Protein AF-A0A7S0R7F2-F1 (afdb_monomer)

Mean predicted aligned error: 7.72 Å

InterPro domains:
  IPR021255 Putative auto-transporter adhesin, head GIN domain [PF10988] (13-178)

Organism: NCBI:txid1034604

Solvent-accessible surface area (backbone atoms only — not comparable to full-atom values): 12723 Å² total; per-residue (Å²): 67,39,38,32,39,51,63,92,86,56,75,80,40,96,60,58,48,78,47,77,50,56,55,70,62,51,59,74,20,47,45,80,46,78,56,97,92,42,80,46,78,47,49,78,45,61,41,74,44,69,60,47,70,45,37,41,35,34,38,31,36,34,60,64,63,44,70,51,73,33,72,49,77,58,50,37,34,35,46,56,65,32,51,17,77,44,35,36,40,37,21,60,25,68,6,31,35,40,36,35,50,33,37,24,54,34,39,36,41,38,34,29,36,52,18,43,40,39,40,28,26,42,33,37,28,37,39,36,43,35,24,45,51,18,36,38,37,42,38,62,50,30,32,39,47,34,42,33,42,31,26,42,47,23,41,39,36,37,32,31,34,78,67,14,38,36,34,51,39,28,26,82,61,22,37,36,37,30,58,40,46,48,72,55,42,59,54,72,58,52,95,91,50,73,85,82,62,72,32,61,42,84,45,92,71,79,79,87,83,86,75,92,73,84,62,64,22,45,34,45,46,54,66,75,77,88,57,96,84,65,91,68,82,71,82,66,54,73,48,74,44,80,89,125

Secondary structure (DSSP, 8-state):
-EEEPPPTTPPPPS--EEEEES-HHHHHHEEEEEETTEEEEEESS-EEESS--EEEEE-SSTT---EEEE-SSSEEEE-TT---SEEEEEE-SS-EEEEEEEEEEEEEEEE-SS-EEEEEEEEEEEEEEE-SS-EEEEEEEE-SEEEEEE-SS-EEEEEE-TT-EEEEEE-TT-EEEESSSEEE--B--BTTB-TT--SEEE--SPPPPP-------EEEES-----TT--S----EEEEPP--

Radius of gyration: 19.17 Å; Cα contacts (8 Å, |Δi|>4): 657; chains: 1; bounding box: 44×53×53 Å

Nearest PDB structures (foldseek):
  4ygu-assembly4_D  TM=8.164E-01  e=2.036E-03  Bacteroides eggerthii DSM 20697
  4ygu-assembly2_B  TM=8.172E-01  e=1.257E-02  Bacteroides eggerthii DSM 20697
  4ygu-assembly3_C  TM=8.194E-01  e=3.749E-02  Bacteroides eggerthii DSM 20697
  4ygu-assembly1_A  TM=5.337E-01  e=1.906E-02  Bacteroides eggerthii DSM 20697
  7muc-assembly1_AM  TM=4.201E-01  e=1.954E+00  Legionella pneumophila

Foldseek 3Di:
DEEEEPDPPDDQAPDKDKDKDFDPQQVVQWDWDADPNDIDIFGNDWDWAQAFIDIYIYDSHLASAAEDEDPDAAEYEYDADREHQHHEYEYAEQYEYAYEAYHYQEYEYHYHAQYEYEHEHAYNEYEYEEYDNYEYEYYYEYAHEYEYDAEYQYEYEHAYDQRYEYEYEHEDLAAYEYAYHDHDHDYPDDVPDPPNPDSYDYDNDHDDDDDGDTDGIKGWDDGFDPDPPDPDGDDIDIDGHPDD

Sequence (244 aa):
ILVVPPAAGAAPSENGTLTLDADNAVIAATQVTIANGVLGLSSMAPFETNRTIKLTITTPNASSLRFVQNFGIGDLVVGPGFSPPDFSTSATSIGQVLVYNITTPQLRVVSNGATTVFVSGTITDARLEVGGTSKVYLAGAVSGAVNMQAGGITTTYIQGTPTTRIIGSAEGLAKVLYTDGSCSTPSAAFPGFNIFGDPCTKVNTPPPTFTPAWTCGILVDGRSECSAGSTTPENVSVENAPQG

pLDDT: mean 85.93, std 17.26, range [37.5, 98.75]

Structure (mmCIF, N/CA/C/O backbone):
data_AF-A0A7S0R7F2-F1
#
_entry.id   AF-A0A7S0R7F2-F1
#
loop_
_atom_site.group_PDB
_atom_site.id
_atom_site.type_symbol
_atom_site.label_atom_id
_atom_site.label_alt_id
_atom_site.label_comp_id
_atom_site.label_asym_id
_atom_site.label_entity_id
_atom_site.label_seq_id
_atom_site.pdbx_PDB_ins_code
_atom_site.Cartn_x
_atom_site.Cartn_y
_atom_site.Cartn_z
_atom_site.occupancy
_atom_site.B_iso_or_equiv
_atom_site.auth_seq_id
_atom_site.auth_comp_id
_atom_site.auth_asym_id
_atom_site.auth_atom_id
_atom_site.pdbx_PDB_model_num
ATOM 1 N N . ILE A 1 1 ? 4.037 -2.877 -11.285 1.00 90.12 1 ILE A N 1
ATOM 2 C CA . ILE A 1 1 ? 5.078 -3.501 -10.428 1.00 90.12 1 ILE A CA 1
ATOM 3 C C . ILE A 1 1 ? 4.396 -4.477 -9.485 1.00 90.12 1 ILE A C 1
ATOM 5 O O . ILE A 1 1 ? 3.402 -4.099 -8.886 1.00 90.12 1 ILE A O 1
ATOM 9 N N . LEU A 1 2 ? 4.903 -5.700 -9.349 1.00 89.94 2 LEU A N 1
ATOM 10 C CA . LEU A 1 2 ? 4.434 -6.696 -8.388 1.00 89.94 2 LEU A CA 1
ATOM 11 C C . LEU A 1 2 ? 5.558 -7.011 -7.391 1.00 89.94 2 LEU A C 1
ATOM 13 O O . LEU A 1 2 ? 6.642 -7.400 -7.805 1.00 89.94 2 LEU A O 1
ATOM 17 N N . VAL A 1 3 ? 5.302 -6.866 -6.095 1.00 90.25 3 VAL A N 1
ATOM 18 C CA . VAL A 1 3 ? 6.217 -7.226 -5.005 1.00 90.25 3 VAL A CA 1
ATOM 19 C C . VAL A 1 3 ? 5.634 -8.424 -4.267 1.00 90.25 3 VAL A C 1
ATOM 21 O O . VAL A 1 3 ? 4.513 -8.349 -3.772 1.00 90.25 3 VAL A O 1
ATOM 24 N N . VAL A 1 4 ? 6.367 -9.529 -4.185 1.00 89.19 4 VAL A N 1
ATOM 25 C CA . VAL A 1 4 ? 5.923 -10.775 -3.541 1.00 89.19 4 VAL A CA 1
ATOM 26 C C . VAL A 1 4 ? 6.933 -11.242 -2.493 1.00 89.19 4 VAL A C 1
ATOM 28 O O . VAL A 1 4 ? 8.133 -10.985 -2.642 1.00 89.19 4 VAL A O 1
ATOM 31 N N . PRO A 1 5 ? 6.483 -11.905 -1.414 1.00 86.12 5 PRO A N 1
ATOM 32 C CA . PRO A 1 5 ? 7.402 -12.577 -0.5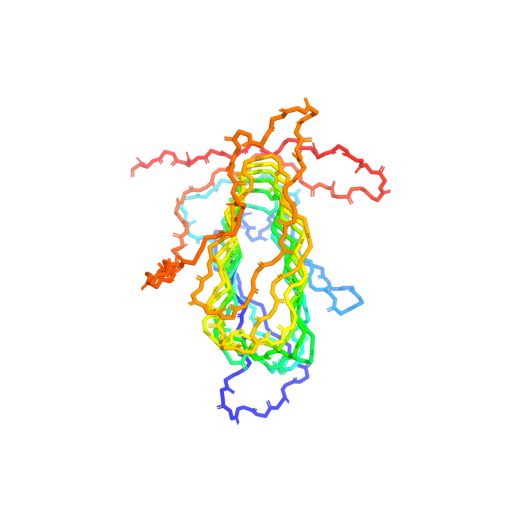06 1.00 86.12 5 PRO A CA 1
ATOM 33 C C . PRO A 1 5 ? 8.012 -13.808 -1.201 1.00 86.12 5 PRO A C 1
ATOM 35 O O . PRO A 1 5 ? 7.515 -14.237 -2.250 1.00 86.12 5 PRO A O 1
ATOM 38 N N . PRO A 1 6 ? 9.062 -14.424 -0.630 1.00 84.88 6 PRO A N 1
ATOM 39 C CA . PRO A 1 6 ? 9.502 -15.731 -1.102 1.00 84.88 6 PRO A CA 1
ATOM 40 C C . PRO A 1 6 ? 8.380 -16.765 -0.936 1.00 84.88 6 PRO A C 1
ATOM 42 O O . PRO A 1 6 ? 7.473 -16.599 -0.115 1.00 84.88 6 PRO A O 1
ATOM 45 N N . ALA A 1 7 ? 8.446 -17.845 -1.718 1.00 82.19 7 ALA A N 1
ATOM 46 C CA . ALA A 1 7 ? 7.461 -18.921 -1.655 1.00 82.19 7 ALA A CA 1
ATOM 47 C C . ALA A 1 7 ? 7.292 -19.446 -0.217 1.00 82.19 7 ALA A C 1
ATOM 49 O O . ALA A 1 7 ? 8.266 -19.583 0.526 1.00 82.19 7 ALA A O 1
ATOM 50 N N . ALA A 1 8 ? 6.054 -19.755 0.177 1.00 75.00 8 ALA A N 1
ATOM 51 C CA . ALA A 1 8 ? 5.766 -20.268 1.512 1.00 75.00 8 ALA A CA 1
ATOM 52 C C . ALA A 1 8 ? 6.574 -21.550 1.786 1.00 75.00 8 ALA A C 1
ATOM 54 O O . ALA A 1 8 ? 6.523 -22.500 1.008 1.00 75.00 8 ALA A O 1
ATOM 55 N N . GLY A 1 9 ? 7.331 -21.565 2.886 1.00 68.00 9 GLY A N 1
ATOM 56 C CA . GLY A 1 9 ? 8.204 -22.686 3.250 1.00 68.00 9 GLY A CA 1
ATOM 57 C C . GLY A 1 9 ? 9.575 -22.695 2.566 1.00 68.00 9 GLY A C 1
ATOM 58 O O . GLY A 1 9 ? 10.386 -23.566 2.876 1.00 68.00 9 GLY A O 1
ATOM 59 N N . ALA A 1 10 ? 9.876 -21.736 1.684 1.00 71.06 10 ALA A N 1
ATOM 60 C CA . ALA A 1 10 ? 11.245 -21.524 1.234 1.00 71.06 10 ALA A CA 1
ATOM 61 C C . ALA A 1 10 ? 12.113 -21.083 2.420 1.00 71.06 10 ALA A C 1
ATOM 63 O O . ALA A 1 10 ? 11.694 -20.261 3.241 1.00 71.06 10 ALA A O 1
ATOM 64 N N . ALA A 1 11 ? 13.330 -21.627 2.503 1.00 69.88 11 ALA A N 1
ATOM 65 C CA . ALA A 1 11 ? 14.319 -21.114 3.439 1.00 69.88 11 ALA A CA 1
ATOM 66 C C . ALA A 1 11 ? 14.527 -19.610 3.172 1.00 69.88 11 ALA A C 1
ATOM 68 O O . ALA A 1 11 ? 14.484 -19.201 2.006 1.00 69.88 11 ALA A O 1
ATOM 69 N N . PRO A 1 12 ? 14.742 -18.786 4.215 1.00 68.12 12 PRO A N 1
ATOM 70 C CA . PRO A 1 12 ? 15.091 -17.386 4.028 1.00 68.12 12 PRO A CA 1
ATOM 71 C C . PRO A 1 12 ? 16.260 -17.290 3.046 1.00 68.12 12 PRO A C 1
ATOM 73 O O . PRO A 1 12 ? 17.323 -17.860 3.284 1.00 68.12 12 PRO A O 1
ATOM 76 N N . SER A 1 13 ? 16.039 -16.613 1.924 1.00 70.19 13 SER A N 1
ATOM 77 C CA . SER A 1 13 ? 17.111 -16.278 0.998 1.00 70.19 13 SER A CA 1
ATOM 78 C C . SER A 1 13 ? 17.774 -15.010 1.514 1.00 70.19 13 SER A C 1
ATOM 80 O O . SER A 1 13 ? 17.084 -14.096 1.963 1.00 70.19 13 SER A O 1
ATOM 82 N N . GLU A 1 14 ? 19.098 -14.918 1.434 1.00 71.62 14 GLU A N 1
ATOM 83 C CA . GLU A 1 14 ? 19.790 -13.640 1.656 1.00 71.62 14 GLU A CA 1
ATOM 84 C C . GLU A 1 14 ? 19.514 -12.648 0.514 1.00 71.62 14 GLU A C 1
ATOM 86 O O . GLU A 1 14 ? 19.641 -11.438 0.685 1.00 71.62 14 GLU A O 1
ATOM 91 N N . ASN A 1 15 ? 19.059 -13.155 -0.637 1.00 83.44 15 ASN A N 1
ATOM 92 C CA . ASN A 1 15 ? 18.896 -12.394 -1.867 1.00 83.44 15 ASN A CA 1
ATOM 93 C C . ASN A 1 15 ? 17.426 -12.288 -2.286 1.00 83.44 15 ASN A C 1
ATOM 95 O O . ASN A 1 15 ? 16.683 -13.272 -2.262 1.00 83.44 15 ASN A O 1
ATOM 99 N N . GLY A 1 16 ? 17.028 -11.094 -2.725 1.00 87.94 16 GLY A N 1
ATOM 100 C CA . GLY A 1 16 ? 15.800 -10.888 -3.488 1.00 87.94 16 GLY A CA 1
ATOM 101 C C . GLY A 1 16 ? 16.036 -11.086 -4.987 1.00 87.94 16 GLY A C 1
ATOM 102 O O . GLY A 1 16 ? 17.177 -11.169 -5.442 1.00 87.94 16 GLY A O 1
ATOM 103 N N . THR A 1 17 ? 14.962 -11.132 -5.767 1.00 91.69 17 THR A N 1
ATOM 104 C CA . THR A 1 17 ? 15.033 -11.177 -7.234 1.00 91.69 17 THR A CA 1
ATOM 105 C C . THR A 1 17 ? 14.252 -10.028 -7.846 1.00 91.69 17 THR A C 1
ATOM 107 O O . THR A 1 17 ? 13.270 -9.554 -7.276 1.00 91.69 17 THR A O 1
ATOM 110 N N . LEU A 1 18 ? 14.690 -9.590 -9.023 1.00 94.19 18 LEU A N 1
ATOM 111 C CA . LEU A 1 18 ? 13.971 -8.649 -9.866 1.00 94.19 18 LEU A CA 1
ATOM 112 C C . LEU A 1 18 ? 13.889 -9.237 -11.271 1.00 94.19 18 LEU A C 1
ATOM 114 O O . LEU A 1 18 ? 14.887 -9.702 -11.819 1.00 94.19 18 LEU A O 1
ATOM 118 N N . THR A 1 19 ? 12.700 -9.222 -11.857 1.00 94.50 19 THR A N 1
ATOM 119 C CA . THR A 1 19 ? 12.463 -9.662 -13.234 1.00 94.50 19 THR A CA 1
ATOM 120 C C . THR A 1 19 ? 11.649 -8.604 -13.954 1.00 94.50 19 THR A C 1
ATOM 122 O O . THR A 1 19 ? 10.616 -8.174 -13.444 1.00 94.50 19 THR A O 1
ATOM 125 N N . LEU A 1 20 ? 12.117 -8.197 -15.131 1.00 95.12 20 LEU A N 1
ATOM 126 C CA . LEU A 1 20 ? 11.453 -7.238 -16.004 1.00 95.12 20 LEU A CA 1
ATOM 127 C C . LEU A 1 20 ? 11.129 -7.924 -17.336 1.00 95.12 20 LEU A C 1
ATOM 129 O O . LEU A 1 20 ? 12.033 -8.256 -18.095 1.00 95.12 20 LEU A O 1
ATOM 133 N N . ASP A 1 21 ? 9.843 -8.142 -17.594 1.00 93.56 21 ASP A N 1
ATOM 134 C CA . ASP A 1 21 ? 9.302 -8.593 -18.880 1.00 93.56 21 ASP A CA 1
ATOM 135 C C . ASP A 1 21 ? 8.714 -7.377 -19.603 1.00 93.56 21 ASP A C 1
ATOM 137 O O . ASP A 1 21 ? 7.685 -6.830 -19.196 1.00 93.56 21 ASP A O 1
ATOM 141 N N . ALA A 1 22 ? 9.438 -6.900 -20.614 1.00 93.69 22 ALA A N 1
ATOM 142 C CA . ALA A 1 22 ? 9.115 -5.724 -21.412 1.00 93.69 22 ALA A CA 1
ATOM 143 C C . ALA A 1 22 ? 9.886 -5.759 -22.745 1.00 93.69 22 ALA A C 1
ATOM 145 O O . ALA A 1 22 ? 10.704 -6.652 -22.980 1.00 93.69 22 ALA A O 1
ATOM 146 N N . ASP A 1 23 ? 9.651 -4.777 -23.616 1.00 94.69 23 ASP A N 1
ATOM 147 C CA . ASP A 1 23 ? 10.488 -4.579 -24.801 1.00 94.69 23 ASP A CA 1
ATOM 148 C C . ASP A 1 23 ? 11.907 -4.135 -24.441 1.00 94.69 23 ASP A C 1
ATOM 150 O O . ASP A 1 23 ? 12.133 -3.446 -23.444 1.00 94.69 23 ASP A O 1
ATOM 154 N N . ASN A 1 24 ? 12.866 -4.454 -25.314 1.00 95.19 24 ASN A N 1
ATOM 155 C CA . ASN A 1 24 ? 14.271 -4.081 -25.130 1.00 95.19 24 ASN A CA 1
ATOM 156 C C . ASN A 1 24 ? 14.465 -2.569 -24.938 1.00 95.19 24 ASN A C 1
ATOM 158 O O . ASN A 1 24 ? 15.343 -2.173 -24.179 1.00 95.19 24 ASN A O 1
ATOM 162 N N . ALA A 1 25 ? 13.643 -1.733 -25.584 1.00 93.81 25 ALA A N 1
ATOM 163 C CA . ALA A 1 25 ? 13.683 -0.281 -25.406 1.00 93.81 25 ALA A CA 1
ATOM 164 C C . ALA A 1 25 ? 13.353 0.131 -23.960 1.00 93.81 25 ALA A C 1
ATOM 166 O O . ALA A 1 25 ? 14.064 0.944 -23.376 1.00 93.81 25 ALA A O 1
ATOM 167 N N . VAL A 1 26 ? 12.337 -0.491 -23.353 1.00 94.12 26 VAL A N 1
ATOM 168 C CA . VAL A 1 26 ? 11.961 -0.266 -21.949 1.00 94.12 26 VAL A CA 1
ATOM 169 C C . VAL A 1 26 ? 13.065 -0.758 -21.018 1.00 94.12 26 VAL A C 1
ATOM 171 O O . VAL A 1 26 ? 13.449 -0.055 -20.086 1.00 94.12 26 VAL A O 1
ATOM 174 N N . ILE A 1 27 ? 13.597 -1.958 -21.274 1.00 94.44 27 ILE A N 1
ATOM 175 C CA . ILE A 1 27 ? 14.670 -2.550 -20.462 1.00 94.44 27 ILE A CA 1
ATOM 176 C C . ILE A 1 27 ? 15.910 -1.650 -20.490 1.00 94.44 27 ILE A C 1
ATOM 178 O O . ILE A 1 27 ? 16.469 -1.359 -19.439 1.00 94.44 27 ILE A O 1
ATOM 182 N N . ALA A 1 28 ? 16.306 -1.166 -21.669 1.00 95.00 28 ALA A N 1
ATOM 183 C CA . ALA A 1 28 ? 17.453 -0.276 -21.834 1.00 95.00 28 ALA A CA 1
ATOM 184 C C . ALA A 1 28 ? 17.240 1.105 -21.193 1.00 95.00 28 ALA A C 1
ATOM 186 O O . ALA A 1 28 ? 18.201 1.719 -20.731 1.00 95.00 28 ALA A O 1
ATOM 187 N N . ALA A 1 29 ? 15.997 1.592 -21.155 1.00 95.12 29 ALA A N 1
ATOM 188 C CA . ALA A 1 29 ? 15.643 2.851 -20.509 1.00 95.12 29 ALA A CA 1
ATOM 189 C C . ALA A 1 29 ? 15.496 2.736 -18.980 1.00 95.12 29 ALA A C 1
ATOM 191 O O . ALA A 1 29 ? 15.569 3.750 -18.288 1.00 95.12 29 ALA A O 1
ATOM 192 N N . THR A 1 30 ? 15.303 1.530 -18.439 1.00 94.38 30 THR A N 1
ATOM 193 C CA . THR A 1 30 ? 15.072 1.310 -17.005 1.00 94.38 30 THR A CA 1
ATOM 194 C C . THR A 1 30 ? 16.387 1.291 -16.231 1.00 94.38 30 THR A C 1
ATOM 196 O O . THR A 1 30 ? 17.265 0.467 -16.482 1.00 94.38 30 THR A O 1
ATOM 199 N N . GLN A 1 31 ? 16.499 2.146 -15.217 1.00 94.88 31 GLN A N 1
ATOM 200 C CA . GLN A 1 31 ? 17.580 2.112 -14.241 1.00 94.88 31 GLN A CA 1
ATOM 201 C C . GLN A 1 31 ? 17.113 1.465 -12.940 1.00 94.88 31 GLN A C 1
ATOM 203 O O . GLN A 1 31 ? 16.047 1.772 -12.403 1.00 94.88 31 GLN A O 1
ATOM 208 N N . VAL A 1 32 ? 17.964 0.581 -12.422 1.00 94.69 32 VAL A N 1
ATOM 209 C CA . VAL A 1 32 ? 17.784 -0.094 -11.139 1.00 94.69 32 VAL A CA 1
ATOM 210 C C . VAL A 1 32 ? 18.919 0.326 -10.217 1.00 94.69 32 VAL A C 1
ATOM 212 O O . VAL A 1 32 ? 20.090 0.181 -10.567 1.00 94.69 32 VAL A O 1
ATOM 215 N N . THR A 1 33 ? 18.589 0.832 -9.034 1.00 94.75 33 THR A N 1
ATOM 216 C CA . THR A 1 33 ? 19.572 1.192 -8.006 1.00 94.75 33 THR A CA 1
ATOM 217 C C . THR A 1 33 ? 19.248 0.492 -6.696 1.00 94.75 33 THR A C 1
ATOM 219 O O . THR A 1 33 ? 18.086 0.275 -6.363 1.00 94.75 33 THR A O 1
ATOM 222 N N . ILE A 1 34 ? 20.280 0.117 -5.942 1.00 92.50 34 ILE A N 1
ATOM 223 C CA . ILE A 1 34 ? 20.126 -0.364 -4.569 1.00 92.50 34 ILE A CA 1
ATOM 224 C C . ILE A 1 34 ? 21.071 0.449 -3.699 1.00 92.50 34 ILE A C 1
ATOM 226 O O . ILE A 1 34 ? 22.287 0.383 -3.864 1.00 92.50 34 ILE A O 1
ATOM 230 N N . ALA A 1 35 ? 20.510 1.218 -2.773 1.00 92.50 35 ALA A N 1
ATOM 231 C CA . ALA A 1 35 ? 21.273 2.012 -1.822 1.00 92.50 35 ALA A CA 1
ATOM 232 C C . ALA A 1 35 ? 20.587 1.968 -0.456 1.00 92.50 35 ALA A C 1
ATOM 234 O O . ALA A 1 35 ? 19.375 2.139 -0.363 1.00 92.50 35 ALA A O 1
ATOM 235 N N . ASN A 1 36 ? 21.358 1.724 0.608 1.00 90.38 36 ASN A N 1
ATOM 236 C CA . ASN A 1 36 ? 20.860 1.695 1.991 1.00 90.38 36 ASN A CA 1
ATOM 237 C C . ASN A 1 36 ? 19.631 0.782 2.197 1.00 90.38 36 ASN A C 1
ATOM 239 O O . ASN A 1 36 ? 18.713 1.121 2.939 1.00 90.38 36 ASN A O 1
ATOM 243 N N . GLY A 1 37 ? 19.590 -0.364 1.508 1.00 86.06 37 GLY A N 1
ATOM 244 C CA . GLY A 1 37 ? 18.472 -1.312 1.588 1.00 86.06 37 GLY A CA 1
ATOM 245 C C . GLY A 1 37 ? 17.207 -0.892 0.828 1.00 86.06 37 GLY A C 1
ATOM 246 O O . GLY A 1 37 ? 16.186 -1.565 0.944 1.00 86.06 37 GLY A O 1
ATOM 247 N N . VAL A 1 38 ? 17.260 0.186 0.041 1.00 91.88 38 VAL A N 1
ATOM 248 C CA . VAL A 1 38 ? 16.156 0.655 -0.803 1.00 91.88 38 VAL A CA 1
ATOM 249 C C . VAL A 1 38 ? 16.452 0.322 -2.260 1.00 91.88 38 VAL A C 1
ATOM 251 O O . VAL A 1 38 ? 17.494 0.704 -2.789 1.00 91.88 38 VAL A O 1
ATOM 254 N N . LEU A 1 39 ? 15.515 -0.376 -2.901 1.00 93.62 39 LEU A N 1
ATOM 255 C CA . LEU A 1 39 ? 15.495 -0.601 -4.343 1.00 93.62 39 LEU A CA 1
ATOM 256 C C . LEU A 1 39 ? 14.800 0.586 -5.025 1.00 93.62 39 LEU A C 1
ATOM 258 O O . LEU A 1 39 ? 13.607 0.804 -4.816 1.00 93.62 39 LEU A O 1
ATOM 262 N N . GLY A 1 40 ? 15.541 1.334 -5.835 1.00 95.31 40 GLY A N 1
ATOM 263 C CA . GLY A 1 40 ? 15.031 2.401 -6.689 1.00 95.31 40 GLY A CA 1
ATOM 264 C C . GLY A 1 40 ? 14.842 1.923 -8.127 1.00 95.31 40 GLY A C 1
ATOM 265 O O . GLY A 1 40 ? 15.692 1.213 -8.667 1.00 95.31 40 GLY A O 1
ATOM 266 N N . LEU A 1 41 ? 13.731 2.329 -8.743 1.00 93.81 41 LEU A N 1
ATOM 267 C CA . LEU A 1 41 ? 13.418 2.085 -10.151 1.00 93.81 41 LEU A CA 1
ATOM 268 C C . LEU A 1 41 ? 13.043 3.411 -10.806 1.00 93.81 41 LEU A C 1
ATOM 270 O O . LEU A 1 41 ? 12.158 4.111 -10.314 1.00 93.81 41 LEU A O 1
ATOM 274 N N . SER A 1 42 ? 13.704 3.746 -11.906 1.00 93.25 42 SER A N 1
ATOM 275 C CA . SER A 1 42 ? 13.477 4.980 -12.662 1.00 93.25 42 SER A CA 1
ATOM 276 C C . SER A 1 42 ? 13.653 4.738 -14.161 1.00 93.25 42 SER A C 1
ATOM 278 O O . SER A 1 42 ? 14.256 3.746 -14.572 1.00 93.25 42 SER A O 1
ATOM 280 N N . SER A 1 43 ? 13.125 5.645 -14.986 1.00 91.38 43 SER A N 1
ATOM 281 C CA . SER A 1 43 ? 13.448 5.693 -16.415 1.00 91.38 43 SER A CA 1
ATOM 282 C C . SER A 1 43 ? 14.515 6.755 -16.665 1.00 91.38 43 SER A C 1
ATOM 284 O O . SER A 1 43 ? 14.362 7.890 -16.217 1.00 91.38 43 SER A O 1
ATOM 286 N N . MET A 1 44 ? 15.584 6.414 -17.384 1.00 92.75 44 MET A N 1
ATOM 287 C CA . MET A 1 44 ? 16.641 7.361 -17.776 1.00 92.75 44 MET A CA 1
ATOM 288 C C . MET A 1 44 ? 16.458 7.925 -19.187 1.00 92.75 44 MET A C 1
ATOM 290 O O . MET A 1 44 ? 17.131 8.884 -19.572 1.00 92.75 44 MET A O 1
ATOM 294 N N . ALA A 1 45 ? 15.584 7.311 -19.980 1.00 90.00 45 ALA A N 1
ATOM 295 C CA . ALA A 1 45 ? 15.325 7.692 -21.358 1.00 90.00 45 ALA A CA 1
ATOM 296 C C . ALA A 1 45 ? 13.832 7.533 -21.682 1.00 90.00 45 ALA A C 1
ATOM 298 O O . ALA A 1 45 ? 13.170 6.679 -21.088 1.00 90.00 45 ALA A O 1
ATOM 299 N N . PRO A 1 46 ? 13.291 8.336 -22.610 1.00 89.75 46 PRO A N 1
ATOM 300 C CA . PRO A 1 46 ? 11.952 8.102 -23.124 1.00 89.75 46 PRO A CA 1
ATOM 301 C C . PRO A 1 46 ? 11.908 6.770 -23.877 1.00 89.75 46 PRO A C 1
ATOM 303 O O . PRO A 1 46 ? 12.904 6.326 -24.459 1.00 89.75 46 PRO A O 1
ATOM 306 N N . PHE A 1 47 ? 10.743 6.137 -23.875 1.00 90.06 47 PHE A N 1
ATOM 307 C CA . PHE A 1 47 ? 10.482 4.938 -24.657 1.00 90.06 47 PHE A CA 1
ATOM 308 C C . PHE A 1 47 ? 9.009 4.883 -25.054 1.00 90.06 47 PHE A C 1
ATOM 310 O O . PHE A 1 47 ? 8.130 5.429 -24.384 1.00 90.06 47 PHE A O 1
ATOM 317 N N . GLU A 1 48 ? 8.744 4.146 -26.122 1.00 89.75 48 GLU A N 1
ATOM 318 C CA . GLU A 1 48 ? 7.401 3.781 -26.543 1.00 89.75 48 GLU A CA 1
ATOM 319 C C . GLU A 1 48 ? 7.307 2.258 -26.566 1.00 89.75 48 GLU A C 1
ATOM 321 O O . GLU A 1 48 ? 8.219 1.570 -27.034 1.00 89.75 48 GLU A O 1
ATOM 326 N N . THR A 1 49 ? 6.220 1.716 -26.030 1.00 89.31 49 THR A N 1
ATOM 327 C CA . THR A 1 49 ? 5.927 0.289 -26.145 1.00 89.31 49 THR A CA 1
ATOM 328 C C . THR A 1 49 ? 4.427 0.062 -26.225 1.00 89.31 49 THR A C 1
ATOM 330 O O . THR A 1 49 ? 3.636 0.692 -25.521 1.00 89.31 49 THR A O 1
ATOM 333 N N . ASN A 1 50 ? 4.032 -0.885 -27.072 1.00 89.06 50 ASN A N 1
ATOM 334 C CA . ASN A 1 50 ? 2.677 -1.426 -27.109 1.00 89.06 50 ASN A CA 1
ATOM 335 C C . ASN A 1 50 ? 2.530 -2.694 -26.251 1.00 89.06 50 ASN A C 1
ATOM 337 O O . ASN A 1 50 ? 1.413 -3.170 -26.034 1.00 89.06 50 ASN A O 1
ATOM 341 N N . ARG A 1 51 ? 3.635 -3.233 -25.723 1.00 87.75 51 ARG A N 1
ATOM 342 C CA . ARG A 1 51 ? 3.624 -4.402 -24.852 1.00 87.75 51 ARG A CA 1
ATOM 343 C C . ARG A 1 51 ? 3.438 -4.000 -23.404 1.00 87.75 51 ARG A C 1
ATOM 345 O O . ARG A 1 51 ? 3.832 -2.935 -22.940 1.00 87.75 51 ARG A O 1
ATOM 352 N N . THR A 1 52 ? 2.832 -4.914 -22.665 1.00 88.69 52 THR A N 1
ATOM 353 C CA . THR A 1 52 ? 2.752 -4.806 -21.219 1.00 88.69 52 THR A CA 1
ATOM 354 C C . THR A 1 52 ? 4.143 -4.845 -20.595 1.00 88.69 52 THR A C 1
ATOM 356 O O . THR A 1 52 ? 4.912 -5.766 -20.857 1.00 88.69 52 THR A O 1
ATOM 359 N N . ILE A 1 53 ? 4.411 -3.898 -19.697 1.00 90.81 53 ILE A N 1
ATOM 360 C CA . ILE A 1 53 ? 5.611 -3.878 -18.860 1.00 90.81 53 ILE A CA 1
ATOM 361 C C . ILE A 1 53 ? 5.290 -4.579 -17.536 1.00 90.81 53 ILE A C 1
ATOM 363 O O . ILE A 1 53 ? 4.497 -4.078 -16.733 1.00 90.81 53 ILE A O 1
ATOM 367 N N . LYS A 1 54 ? 5.914 -5.732 -17.280 1.00 92.44 54 LYS A N 1
ATOM 368 C CA . LYS A 1 54 ? 5.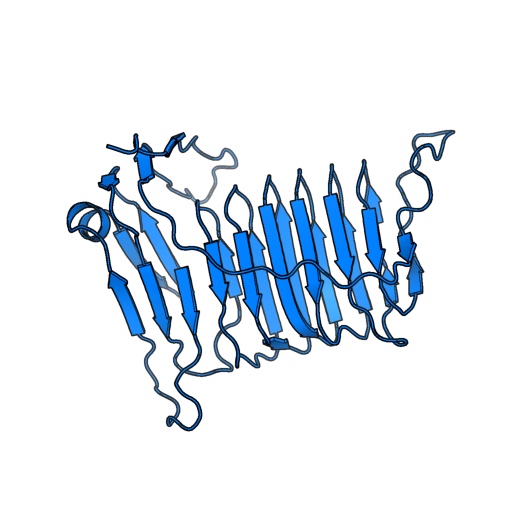772 -6.471 -16.018 1.00 92.44 54 LYS A CA 1
ATOM 369 C C . LYS A 1 54 ? 7.088 -6.490 -15.268 1.00 92.44 54 LYS A C 1
ATOM 371 O O . LYS A 1 54 ? 8.025 -7.178 -15.653 1.00 92.44 54 LYS A O 1
ATOM 376 N N . LEU A 1 55 ? 7.128 -5.782 -14.146 1.00 93.69 55 LEU A N 1
ATOM 377 C CA . LEU A 1 55 ? 8.238 -5.862 -13.204 1.00 93.69 55 LEU A CA 1
ATOM 378 C C . LEU A 1 55 ? 7.795 -6.611 -11.951 1.00 93.69 55 LEU A C 1
ATOM 380 O O . LEU A 1 55 ? 6.838 -6.190 -11.298 1.00 93.69 55 LEU A O 1
ATOM 384 N N . THR A 1 56 ? 8.489 -7.701 -11.634 1.00 94.25 56 THR A N 1
ATOM 385 C CA . THR A 1 56 ? 8.259 -8.531 -10.448 1.00 94.25 56 THR A CA 1
ATOM 386 C C . THR A 1 56 ? 9.478 -8.474 -9.539 1.00 94.25 56 THR A C 1
ATOM 388 O O . THR A 1 56 ? 10.600 -8.680 -9.996 1.00 94.25 56 THR A O 1
ATOM 391 N N . ILE A 1 57 ? 9.255 -8.204 -8.257 1.00 94.75 57 ILE A N 1
ATOM 392 C CA . ILE A 1 57 ? 10.264 -8.186 -7.202 1.00 94.75 57 ILE A CA 1
ATOM 393 C C . ILE A 1 57 ? 9.900 -9.269 -6.192 1.00 94.75 57 ILE A C 1
ATOM 395 O O . ILE A 1 57 ? 8.800 -9.251 -5.641 1.00 94.75 57 ILE A O 1
ATOM 399 N N . THR A 1 58 ? 10.830 -10.173 -5.909 1.00 93.44 58 THR A N 1
ATOM 400 C CA . THR A 1 58 ? 10.711 -11.114 -4.787 1.00 93.44 58 THR A CA 1
ATOM 401 C C . THR A 1 58 ? 11.624 -10.638 -3.671 1.00 93.44 58 THR A C 1
ATOM 403 O O . THR A 1 58 ? 12.818 -10.432 -3.900 1.00 93.44 58 THR A O 1
ATOM 406 N N . THR A 1 59 ? 11.092 -10.443 -2.468 1.00 91.38 59 THR A N 1
ATOM 407 C CA . THR A 1 59 ? 11.917 -10.029 -1.327 1.00 91.38 59 THR A CA 1
ATOM 408 C C . THR A 1 59 ? 12.700 -11.208 -0.731 1.00 91.38 59 THR A C 1
ATOM 410 O O . THR A 1 59 ? 12.307 -12.360 -0.911 1.00 91.38 59 THR A O 1
ATOM 413 N N . PRO A 1 60 ? 13.784 -10.944 0.023 1.00 87.88 60 PRO A N 1
ATOM 414 C CA . PRO A 1 60 ? 14.534 -11.991 0.725 1.00 87.88 60 PRO A CA 1
ATOM 415 C C . PRO A 1 60 ? 13.678 -12.777 1.735 1.00 87.88 60 PRO A C 1
ATOM 417 O O . PRO A 1 60 ? 13.810 -13.992 1.876 1.00 87.88 60 PRO A O 1
ATOM 420 N N . ASN A 1 61 ? 12.776 -12.086 2.448 1.00 90.06 61 ASN A N 1
ATOM 421 C CA . ASN A 1 61 ? 11.840 -12.703 3.387 1.00 90.06 61 ASN A CA 1
ATOM 422 C C . ASN A 1 61 ? 10.529 -11.905 3.533 1.00 90.06 61 ASN A C 1
ATOM 424 O O . ASN A 1 61 ? 10.440 -10.731 3.171 1.00 90.06 61 ASN A O 1
ATOM 428 N N . ALA A 1 62 ? 9.501 -12.546 4.094 1.00 91.38 62 ALA A N 1
ATOM 429 C CA . ALA A 1 62 ? 8.176 -11.956 4.321 1.00 91.38 62 ALA A CA 1
ATOM 430 C C . ALA A 1 62 ? 8.164 -10.813 5.354 1.00 91.38 62 ALA A C 1
ATOM 432 O O . ALA A 1 62 ? 7.204 -10.050 5.441 1.00 91.38 62 ALA A O 1
ATOM 433 N N . SER A 1 63 ? 9.229 -10.684 6.143 1.00 93.44 63 SER A N 1
ATOM 434 C CA . SER A 1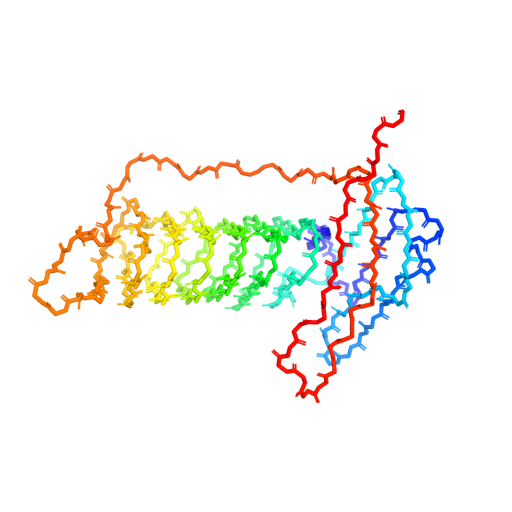 63 ? 9.384 -9.648 7.159 1.00 93.44 63 SER A CA 1
ATOM 435 C C . SER A 1 63 ? 10.367 -8.557 6.745 1.00 93.44 63 SER A C 1
ATOM 437 O O . SER A 1 63 ? 10.738 -7.765 7.600 1.00 93.44 63 SER A O 1
ATOM 439 N N . SER A 1 64 ? 10.823 -8.490 5.488 1.00 91.12 64 SER A N 1
ATOM 440 C CA . SER A 1 64 ? 11.830 -7.505 5.055 1.00 91.12 64 SER A CA 1
ATOM 441 C C . SER A 1 64 ? 11.228 -6.279 4.375 1.00 91.12 64 SER A C 1
ATOM 443 O O . SER A 1 64 ? 11.863 -5.230 4.345 1.00 91.12 64 SER A O 1
ATOM 445 N N . LEU A 1 65 ? 10.015 -6.383 3.823 1.00 95.56 65 LEU A N 1
ATOM 446 C CA . LEU A 1 65 ? 9.368 -5.260 3.150 1.00 95.56 65 LEU A CA 1
ATOM 447 C C . LEU A 1 65 ? 8.840 -4.260 4.184 1.00 95.56 65 LEU A C 1
ATOM 449 O O . LEU A 1 65 ? 7.901 -4.559 4.913 1.00 95.56 65 LEU A O 1
ATOM 453 N N . ARG A 1 66 ? 9.459 -3.080 4.254 1.00 96.62 66 ARG A N 1
ATOM 454 C CA . ARG A 1 66 ? 9.064 -1.983 5.159 1.00 96.62 66 ARG A CA 1
ATOM 455 C C . ARG A 1 66 ? 8.356 -0.847 4.440 1.00 96.62 66 ARG A C 1
ATOM 457 O O . ARG A 1 66 ? 7.538 -0.155 5.032 1.00 96.62 66 ARG A O 1
ATOM 464 N N . PHE A 1 67 ? 8.684 -0.634 3.170 1.00 97.12 67 PHE A N 1
ATOM 465 C CA . PHE A 1 67 ? 8.229 0.532 2.434 1.00 97.12 67 PHE A CA 1
ATOM 466 C C . PHE A 1 67 ? 8.019 0.225 0.958 1.00 97.12 67 PHE A C 1
ATOM 468 O O . PHE A 1 67 ? 8.841 -0.452 0.341 1.00 97.12 67 PHE A O 1
ATOM 475 N N . VAL A 1 68 ? 6.940 0.762 0.394 1.00 97.62 68 VAL A N 1
ATOM 476 C CA . VAL A 1 68 ? 6.725 0.840 -1.053 1.00 97.62 68 VAL A CA 1
ATOM 477 C C . VAL A 1 68 ? 6.247 2.233 -1.429 1.00 97.62 68 VAL A C 1
ATOM 479 O O . VAL A 1 68 ? 5.468 2.855 -0.705 1.00 97.62 68 VAL A O 1
ATOM 482 N N . GLN A 1 69 ? 6.681 2.716 -2.586 1.00 96.00 69 GLN A N 1
ATOM 483 C CA . GLN A 1 69 ? 6.273 4.020 -3.082 1.00 96.00 69 GLN A CA 1
ATOM 484 C C . GLN A 1 69 ? 6.074 3.995 -4.584 1.00 96.00 69 GLN A C 1
ATOM 486 O O . GLN A 1 69 ? 6.896 3.448 -5.316 1.00 96.00 69 GLN A O 1
ATOM 491 N N . ASN A 1 70 ? 4.985 4.615 -5.029 1.00 94.25 70 ASN A N 1
ATOM 492 C CA . ASN A 1 70 ? 4.684 4.799 -6.434 1.00 94.25 70 ASN A CA 1
ATOM 493 C C . ASN A 1 70 ? 4.605 6.296 -6.766 1.00 94.25 70 ASN A C 1
ATOM 495 O O . ASN A 1 70 ? 3.653 6.987 -6.396 1.00 94.25 70 ASN A O 1
ATOM 499 N N . PHE A 1 71 ? 5.635 6.784 -7.457 1.00 90.81 71 PHE A N 1
ATOM 500 C CA . PHE A 1 71 ? 5.680 8.128 -8.041 1.00 90.81 71 PHE A CA 1
ATOM 501 C C . PHE A 1 71 ? 5.260 8.148 -9.512 1.00 90.81 71 PHE A C 1
ATOM 503 O O . PHE A 1 71 ? 5.021 9.215 -10.074 1.00 90.81 71 PHE A O 1
ATOM 510 N N . GLY A 1 72 ? 5.217 6.978 -10.142 1.00 87.44 72 GLY A N 1
ATOM 511 C CA . GLY A 1 72 ? 4.996 6.848 -11.566 1.00 87.44 72 GLY A CA 1
ATOM 512 C C . GLY A 1 72 ? 3.538 6.602 -11.913 1.00 87.44 72 GLY A C 1
ATOM 513 O O . GLY A 1 72 ? 2.605 6.826 -11.136 1.00 87.44 72 GLY A O 1
ATOM 514 N N . ILE A 1 73 ? 3.384 6.109 -13.130 1.00 85.25 73 ILE A N 1
ATOM 515 C CA . ILE A 1 73 ? 2.131 5.623 -13.685 1.00 85.25 73 ILE A CA 1
ATOM 516 C C . ILE A 1 73 ? 2.009 4.114 -13.497 1.00 85.25 73 ILE A C 1
ATOM 518 O O . ILE A 1 73 ? 3.003 3.395 -13.371 1.00 85.25 73 ILE A O 1
ATOM 522 N N . GLY A 1 74 ? 0.771 3.635 -13.533 1.00 88.19 74 GLY A N 1
ATOM 523 C CA . GLY A 1 74 ? 0.454 2.226 -13.352 1.00 88.19 74 GLY A CA 1
ATOM 524 C C . GLY A 1 74 ? 0.424 1.798 -11.888 1.00 88.19 74 GLY A C 1
ATOM 525 O O . GLY A 1 74 ? 0.547 2.606 -10.962 1.00 88.19 74 GLY A O 1
ATOM 526 N N . ASP A 1 75 ? 0.235 0.499 -11.693 1.00 91.31 75 ASP A N 1
ATOM 527 C CA . ASP A 1 75 ? -0.060 -0.061 -10.381 1.00 91.31 75 ASP A CA 1
ATOM 528 C C . ASP A 1 75 ? 1.196 -0.633 -9.720 1.00 91.31 75 ASP A C 1
ATOM 530 O O . ASP A 1 75 ? 1.974 -1.375 -10.335 1.00 91.31 75 ASP A O 1
ATOM 534 N N . LEU A 1 76 ? 1.371 -0.335 -8.434 1.00 95.44 76 LEU A N 1
ATOM 535 C CA . LEU A 1 76 ? 2.279 -1.056 -7.550 1.00 95.44 76 LEU A CA 1
ATOM 536 C C . LEU A 1 76 ? 1.451 -2.006 -6.692 1.00 95.44 76 LEU A C 1
ATOM 538 O O . LEU A 1 76 ? 0.657 -1.584 -5.858 1.00 95.44 76 LEU A O 1
ATOM 542 N N . VAL A 1 77 ? 1.658 -3.299 -6.887 1.00 96.69 77 VAL A N 1
ATOM 543 C CA . VAL A 1 77 ? 0.950 -4.363 -6.189 1.00 96.69 77 VAL A CA 1
ATOM 544 C C . VAL A 1 77 ? 1.896 -5.028 -5.204 1.00 96.69 77 VAL A C 1
ATOM 546 O O . VAL A 1 77 ? 2.961 -5.494 -5.595 1.00 96.69 77 VAL A O 1
ATOM 549 N N . VAL A 1 78 ? 1.502 -5.116 -3.941 1.00 97.38 78 VAL A N 1
ATOM 550 C CA . VAL A 1 78 ? 2.155 -5.947 -2.929 1.00 97.38 78 VAL A CA 1
ATOM 551 C C . VAL A 1 78 ? 1.280 -7.173 -2.706 1.00 97.38 78 VAL A C 1
ATOM 553 O O . VAL A 1 78 ? 0.128 -7.061 -2.283 1.00 97.38 78 VAL A O 1
ATOM 556 N N . GLY A 1 79 ? 1.818 -8.339 -3.046 1.00 94.69 79 GLY A N 1
ATOM 557 C CA . GLY A 1 79 ? 1.146 -9.621 -2.904 1.00 94.69 79 GLY A CA 1
ATOM 558 C C . GLY A 1 79 ? 0.967 -10.055 -1.443 1.00 94.69 79 GLY A C 1
ATOM 559 O O . GLY A 1 79 ? 1.557 -9.467 -0.536 1.00 94.69 79 GLY A O 1
ATOM 560 N N . PRO A 1 80 ? 0.166 -11.106 -1.211 1.00 94.69 80 PRO A N 1
ATOM 561 C CA . PRO A 1 80 ? -0.119 -11.621 0.123 1.00 94.69 80 PRO A CA 1
ATOM 562 C C . PRO A 1 80 ? 1.108 -12.240 0.794 1.00 94.69 80 PRO A C 1
ATOM 564 O O . PRO A 1 80 ? 2.018 -12.720 0.123 1.00 94.69 80 PRO A O 1
ATOM 567 N N . GLY A 1 81 ? 1.074 -12.311 2.129 1.00 93.38 81 GLY A N 1
ATOM 568 C CA . GLY A 1 81 ? 2.032 -13.085 2.928 1.00 93.38 81 GLY A CA 1
ATOM 569 C C . GLY A 1 81 ? 3.137 -12.268 3.595 1.00 93.38 81 GLY A C 1
ATOM 570 O O . GLY A 1 81 ? 3.969 -12.843 4.290 1.00 93.38 81 GLY A O 1
ATOM 571 N N . PHE A 1 82 ? 3.146 -10.945 3.432 1.00 96.81 82 PHE A N 1
ATOM 572 C CA . PHE A 1 82 ? 4.042 -10.068 4.184 1.00 96.81 82 PHE A CA 1
ATOM 573 C C . PHE A 1 82 ? 3.576 -9.894 5.634 1.00 96.81 82 PHE A C 1
ATOM 575 O O . PHE A 1 82 ? 2.392 -9.665 5.891 1.00 96.81 82 PHE A O 1
ATOM 582 N N . SER A 1 83 ? 4.524 -9.962 6.574 1.00 97.44 83 SER A N 1
ATOM 583 C CA . SER A 1 83 ? 4.276 -9.735 8.003 1.00 97.44 83 SER A CA 1
ATOM 584 C C . SER A 1 83 ? 5.350 -8.860 8.675 1.00 97.44 83 SER A C 1
ATOM 586 O O . SER A 1 83 ? 6.033 -9.321 9.598 1.00 97.44 83 SER A O 1
ATOM 588 N N . PRO A 1 84 ? 5.596 -7.628 8.199 1.00 97.06 84 PRO A N 1
ATOM 589 C CA . PRO A 1 84 ? 6.580 -6.749 8.813 1.00 97.06 84 PRO A CA 1
ATOM 590 C C . PRO A 1 84 ? 6.074 -6.152 10.150 1.00 97.06 84 PRO A C 1
ATOM 592 O O . PRO A 1 84 ? 4.869 -6.013 10.344 1.00 97.06 84 PRO A O 1
ATOM 595 N N . PRO A 1 85 ? 6.972 -5.772 11.081 1.00 97.50 85 PRO A N 1
ATOM 596 C CA . PRO A 1 85 ? 6.613 -5.044 12.306 1.00 97.50 85 PRO A CA 1
ATOM 597 C C . PRO A 1 85 ? 6.060 -3.634 12.037 1.00 97.50 85 PRO A C 1
ATOM 599 O O . PRO A 1 85 ? 5.263 -3.119 12.821 1.00 97.50 85 PRO A O 1
ATOM 602 N N . ASP A 1 86 ? 6.482 -3.023 10.934 1.00 98.00 86 ASP A N 1
ATOM 603 C CA . ASP A 1 86 ? 6.025 -1.733 10.444 1.00 98.00 86 ASP A CA 1
ATOM 604 C C . ASP A 1 86 ? 5.975 -1.754 8.913 1.00 98.00 86 ASP A C 1
ATOM 606 O O . ASP A 1 86 ? 6.808 -2.379 8.250 1.00 98.00 86 ASP A O 1
ATOM 610 N N . PHE A 1 87 ? 4.977 -1.093 8.336 1.00 98.56 87 PHE A N 1
ATOM 611 C CA . PHE A 1 87 ? 4.838 -0.979 6.892 1.00 98.56 87 PHE A CA 1
ATOM 612 C C . PHE A 1 87 ? 4.360 0.413 6.507 1.00 98.56 87 PHE A C 1
ATOM 614 O O . PHE A 1 87 ? 3.390 0.929 7.060 1.00 98.56 87 PHE A O 1
ATOM 621 N N . SER A 1 88 ? 5.018 1.013 5.525 1.00 98.50 88 SER A N 1
ATOM 622 C CA . SER A 1 88 ? 4.665 2.313 4.978 1.00 98.50 88 SER A CA 1
ATOM 623 C C . SER A 1 88 ? 4.412 2.203 3.477 1.00 98.50 88 SER A C 1
ATOM 625 O O . SER A 1 88 ? 5.154 1.555 2.742 1.00 98.50 88 SER A O 1
ATOM 627 N N . THR A 1 89 ? 3.366 2.858 2.997 1.00 98.12 89 THR A N 1
ATOM 628 C CA . THR A 1 89 ? 3.051 2.946 1.574 1.00 98.12 89 THR A CA 1
ATOM 629 C C . THR A 1 89 ? 2.767 4.386 1.179 1.00 98.12 89 THR A C 1
ATOM 631 O O . THR A 1 89 ? 2.209 5.157 1.962 1.00 98.12 89 THR A O 1
ATOM 634 N N . SER A 1 90 ? 3.199 4.767 -0.021 1.00 96.50 90 SER A N 1
ATOM 635 C CA . SER A 1 90 ? 3.019 6.116 -0.541 1.00 96.50 90 SER A CA 1
ATOM 636 C C . SER A 1 90 ? 2.643 6.116 -2.023 1.00 96.50 90 SER A C 1
ATOM 638 O O . SER A 1 90 ? 3.285 5.441 -2.829 1.00 96.50 90 SER A O 1
ATOM 640 N N . ALA A 1 91 ? 1.630 6.898 -2.387 1.00 94.88 91 ALA A N 1
ATOM 641 C CA . ALA A 1 91 ? 1.241 7.168 -3.768 1.00 94.88 91 ALA A CA 1
ATOM 642 C C . ALA A 1 91 ? 1.049 8.679 -3.947 1.00 94.88 91 ALA A C 1
ATOM 644 O O . ALA A 1 91 ? 0.181 9.268 -3.303 1.00 94.88 91 ALA A O 1
ATOM 645 N N . THR A 1 92 ? 1.858 9.325 -4.791 1.00 86.25 92 THR A N 1
ATOM 646 C CA . THR A 1 92 ? 1.880 10.802 -4.897 1.00 86.25 92 THR A CA 1
ATOM 647 C C . THR A 1 92 ? 1.645 11.339 -6.314 1.00 86.25 92 THR A C 1
ATOM 649 O O . THR A 1 92 ? 1.957 12.494 -6.583 1.00 86.25 92 THR A O 1
ATOM 652 N N . SER A 1 93 ? 1.132 10.510 -7.228 1.00 86.88 93 SER A N 1
ATOM 653 C CA . SER A 1 93 ? 0.988 10.827 -8.659 1.00 86.88 93 SER A CA 1
ATOM 654 C C . SER A 1 93 ? -0.394 10.409 -9.194 1.00 86.88 93 SER A C 1
ATOM 656 O O . SER A 1 93 ? -1.411 10.778 -8.610 1.00 86.88 93 SER A O 1
ATOM 658 N N . ILE A 1 94 ? -0.448 9.661 -10.297 1.00 86.38 94 ILE A N 1
ATOM 659 C CA . ILE A 1 94 ? -1.657 9.054 -10.881 1.00 86.38 94 ILE A CA 1
ATOM 660 C C . ILE A 1 94 ? -1.663 7.521 -10.776 1.00 86.38 94 ILE A C 1
ATOM 662 O O . ILE A 1 94 ? -2.656 6.874 -11.101 1.00 86.38 94 ILE A O 1
ATOM 666 N N . GLY A 1 95 ? -0.558 6.929 -10.314 1.00 86.88 95 GLY A N 1
ATOM 667 C CA . GLY A 1 95 ? -0.458 5.502 -10.036 1.00 86.88 95 GLY A CA 1
ATOM 668 C C . GLY A 1 95 ? -1.218 5.073 -8.779 1.00 86.88 95 GLY A C 1
ATOM 669 O O . GLY A 1 95 ? -1.552 5.878 -7.903 1.00 86.88 95 GLY A O 1
ATOM 670 N N . GLN A 1 96 ? -1.470 3.771 -8.676 1.00 93.31 96 GLN A N 1
ATOM 671 C CA . GLN A 1 96 ? -2.117 3.166 -7.512 1.00 93.31 96 GLN A CA 1
ATOM 672 C C . GLN A 1 96 ? -1.118 2.351 -6.698 1.00 93.31 96 GLN A C 1
ATOM 674 O O . GLN A 1 96 ? -0.087 1.897 -7.212 1.00 93.31 96 GLN A O 1
ATOM 679 N N . VAL A 1 97 ? -1.442 2.136 -5.425 1.00 96.81 97 VAL A N 1
ATOM 680 C CA . VAL A 1 97 ? -0.766 1.136 -4.597 1.00 96.81 97 VAL A CA 1
ATOM 681 C C . VAL A 1 97 ? -1.801 0.181 -4.019 1.00 96.81 97 VAL A C 1
ATOM 683 O O . VAL A 1 97 ? -2.710 0.599 -3.309 1.00 96.81 97 VAL A O 1
ATOM 686 N N . LEU A 1 98 ? -1.664 -1.104 -4.331 1.00 97.25 98 LEU A N 1
ATOM 687 C CA . LEU A 1 98 ? -2.588 -2.164 -3.944 1.00 97.25 98 LEU A CA 1
ATOM 688 C C . LEU A 1 98 ? -1.836 -3.193 -3.098 1.00 97.25 98 LEU A C 1
ATOM 690 O O . LEU A 1 98 ? -0.983 -3.915 -3.604 1.00 97.25 98 LEU A O 1
ATOM 694 N N . VAL A 1 99 ? -2.135 -3.271 -1.809 1.00 97.62 99 VAL A N 1
ATOM 695 C CA . VAL A 1 99 ? -1.474 -4.157 -0.847 1.00 97.62 99 VAL A CA 1
ATOM 696 C C . VAL A 1 99 ? -2.480 -5.188 -0.365 1.00 97.62 99 VAL A C 1
ATOM 698 O O . VAL A 1 99 ? -3.527 -4.835 0.175 1.00 97.62 99 VAL A O 1
ATOM 701 N N . TYR A 1 100 ? -2.171 -6.466 -0.555 1.00 97.00 100 TYR A N 1
ATOM 702 C CA . TYR A 1 100 ? -3.085 -7.561 -0.249 1.00 97.00 100 TYR A CA 1
ATOM 703 C C . TYR A 1 100 ? -2.589 -8.392 0.927 1.00 97.00 100 TYR A C 1
ATOM 705 O O . TYR A 1 100 ? -1.418 -8.747 0.984 1.00 97.00 100 TYR A O 1
ATOM 713 N N . ASN A 1 101 ? -3.510 -8.746 1.825 1.00 96.00 101 ASN A N 1
ATOM 714 C CA . ASN A 1 101 ? -3.311 -9.645 2.964 1.00 96.00 101 ASN A CA 1
ATOM 715 C C . ASN A 1 101 ? -1.989 -9.423 3.733 1.00 96.00 101 ASN A C 1
ATOM 717 O O . ASN A 1 101 ? -1.222 -10.365 3.956 1.00 96.00 101 ASN A O 1
ATOM 721 N N . ILE A 1 102 ? -1.708 -8.169 4.098 1.00 97.75 102 ILE A N 1
ATOM 722 C CA . ILE A 1 102 ? -0.552 -7.806 4.925 1.00 97.75 102 ILE A CA 1
ATOM 723 C C . ILE A 1 102 ? -0.885 -7.964 6.410 1.00 97.75 102 ILE A C 1
ATOM 725 O O . ILE A 1 102 ? -1.974 -7.615 6.855 1.00 97.75 102 ILE A O 1
ATOM 729 N N . THR A 1 103 ? 0.054 -8.458 7.209 1.00 98.25 103 THR A N 1
ATOM 730 C CA . THR A 1 103 ? -0.062 -8.424 8.673 1.00 98.25 103 THR A CA 1
ATOM 731 C C . THR A 1 103 ? 0.953 -7.434 9.217 1.00 98.25 103 THR A C 1
ATOM 733 O O . THR A 1 103 ? 2.149 -7.657 9.101 1.00 98.25 103 THR A O 1
ATOM 736 N N . THR A 1 104 ? 0.510 -6.319 9.787 1.00 98.31 104 THR A N 1
ATOM 737 C CA . THR A 1 104 ? 1.435 -5.342 10.371 1.00 98.31 104 THR A CA 1
ATOM 738 C C . THR A 1 104 ? 0.820 -4.685 11.601 1.00 98.31 104 THR A C 1
ATOM 740 O O . THR A 1 104 ? -0.314 -4.210 11.541 1.00 98.31 104 THR A O 1
ATOM 743 N N . PRO A 1 105 ? 1.539 -4.611 12.730 1.00 98.31 105 PRO A N 1
ATOM 744 C CA . PRO A 1 105 ? 1.099 -3.816 13.868 1.00 98.31 105 PRO A CA 1
ATOM 745 C C . PRO A 1 105 ? 0.974 -2.330 13.527 1.00 98.31 105 PRO A C 1
ATOM 747 O O . PRO A 1 105 ? 0.057 -1.680 14.011 1.00 98.31 105 PRO A O 1
ATOM 750 N N . GLN A 1 106 ? 1.880 -1.795 12.704 1.00 98.38 106 GLN A N 1
ATOM 751 C CA . GLN A 1 106 ? 1.945 -0.370 12.382 1.00 98.38 106 GLN A CA 1
ATOM 752 C C . GLN A 1 106 ? 1.864 -0.160 10.870 1.00 98.38 106 GLN A C 1
ATOM 754 O O . GLN A 1 106 ? 2.710 -0.645 10.113 1.00 98.38 106 GLN A O 1
ATOM 759 N N . LEU A 1 107 ? 0.854 0.583 10.425 1.00 98.75 107 LEU A N 1
ATOM 760 C CA . LEU A 1 107 ? 0.678 0.982 9.034 1.00 98.75 107 LEU A CA 1
ATOM 761 C C . LEU A 1 107 ? 0.838 2.498 8.889 1.00 98.75 107 LEU A C 1
ATOM 763 O O . LEU A 1 107 ? 0.200 3.270 9.599 1.00 98.75 107 LEU A O 1
ATOM 767 N N . ARG A 1 108 ? 1.615 2.945 7.904 1.00 98.69 108 ARG A N 1
ATOM 768 C CA . ARG A 1 108 ? 1.600 4.332 7.433 1.00 98.69 108 ARG A CA 1
ATOM 769 C C . ARG A 1 108 ? 1.157 4.389 5.976 1.00 98.69 108 ARG A C 1
ATOM 771 O O . ARG A 1 108 ? 1.705 3.687 5.135 1.00 98.69 108 ARG A O 1
ATOM 778 N N . VAL A 1 109 ? 0.192 5.245 5.666 1.00 98.50 109 VAL A N 1
ATOM 779 C CA . VAL A 1 109 ? -0.259 5.511 4.295 1.00 98.50 109 VAL A CA 1
ATOM 780 C C . VAL A 1 109 ? -0.106 6.992 4.005 1.00 98.50 109 VAL A C 1
ATOM 782 O O . VAL A 1 109 ? -0.604 7.827 4.758 1.00 98.50 109 VAL A O 1
ATOM 785 N N . VAL A 1 110 ? 0.545 7.312 2.892 1.00 97.88 110 VAL A N 1
ATOM 786 C CA . VAL A 1 110 ? 0.569 8.657 2.318 1.00 97.88 110 VAL A CA 1
ATOM 787 C C . VAL A 1 110 ? -0.069 8.597 0.939 1.00 97.88 110 VAL A C 1
ATOM 789 O O . VAL A 1 110 ? 0.397 7.870 0.069 1.00 97.88 110 VAL A O 1
ATOM 792 N N . SER A 1 111 ? -1.130 9.358 0.715 1.00 96.56 111 SER A N 1
ATOM 793 C CA . SER A 1 111 ? -1.800 9.418 -0.582 1.00 96.56 111 SER A CA 1
ATOM 794 C C . SER A 1 111 ? -2.008 10.874 -0.949 1.00 96.56 111 SER A C 1
ATOM 796 O O . SER A 1 111 ? -2.812 11.557 -0.331 1.00 96.56 111 SER A O 1
ATOM 798 N N . ASN A 1 112 ? -1.284 11.359 -1.949 1.00 93.31 112 ASN A N 1
ATOM 799 C CA . ASN A 1 112 ? -1.428 12.713 -2.476 1.00 93.31 112 ASN A CA 1
ATOM 800 C C . ASN A 1 112 ? -1.575 12.650 -4.002 1.00 93.31 112 ASN A C 1
ATOM 802 O O . ASN A 1 112 ? -1.162 11.679 -4.631 1.00 93.31 112 ASN A O 1
ATOM 806 N N . GLY A 1 113 ? -2.182 13.665 -4.611 1.00 89.75 113 GLY A N 1
ATOM 807 C CA . GLY A 1 113 ? -2.464 13.664 -6.052 1.00 89.75 113 GLY A CA 1
ATOM 808 C C . GLY A 1 113 ? -3.790 12.981 -6.396 1.00 89.75 113 GLY A C 1
ATOM 809 O O . GLY A 1 113 ? -4.753 13.085 -5.638 1.00 89.75 113 GLY A O 1
ATOM 810 N N . ALA A 1 114 ? -3.860 12.320 -7.550 1.00 92.00 114 ALA A N 1
ATOM 811 C CA . ALA A 1 114 ? -5.059 11.643 -8.046 1.00 92.00 114 ALA A CA 1
ATOM 812 C C . ALA A 1 114 ? -4.866 10.121 -7.978 1.00 92.00 114 ALA A C 1
ATOM 814 O O . ALA A 1 114 ? -4.769 9.438 -8.994 1.00 92.00 114 ALA A O 1
ATOM 815 N N . THR A 1 115 ? -4.750 9.604 -6.754 1.00 93.56 115 THR A N 1
ATOM 816 C CA . THR A 1 115 ? -4.308 8.231 -6.481 1.00 93.56 115 THR A CA 1
ATOM 817 C C . THR A 1 115 ? -5.369 7.392 -5.781 1.00 93.56 115 THR A C 1
ATOM 819 O O . THR A 1 115 ? -6.282 7.897 -5.126 1.00 93.56 115 THR A O 1
ATOM 822 N N . THR A 1 116 ? -5.232 6.072 -5.900 1.00 95.06 116 THR A N 1
ATOM 823 C CA . THR A 1 116 ? -5.928 5.121 -5.030 1.00 95.06 116 THR A CA 1
ATOM 824 C C . THR A 1 116 ? -4.901 4.284 -4.282 1.00 95.06 116 THR A C 1
ATOM 826 O O . THR A 1 116 ? -4.003 3.704 -4.894 1.00 95.06 116 THR A O 1
ATOM 829 N N . VAL A 1 117 ? -5.044 4.212 -2.961 1.00 97.56 117 VAL A N 1
ATOM 830 C CA . VAL A 1 117 ? -4.285 3.292 -2.115 1.00 97.56 117 VAL A CA 1
ATOM 831 C C . VAL A 1 117 ? -5.251 2.306 -1.479 1.00 97.56 117 VAL A C 1
ATOM 833 O O . VAL A 1 117 ? -6.169 2.687 -0.755 1.00 97.56 117 VAL A O 1
ATOM 836 N N . PHE A 1 118 ? -5.038 1.026 -1.738 1.00 97.81 118 PHE A N 1
ATOM 837 C CA . PHE A 1 118 ? -5.776 -0.068 -1.129 1.00 97.81 118 PHE A CA 1
ATOM 838 C C . PHE A 1 118 ? -4.820 -0.892 -0.277 1.00 97.81 118 PHE A C 1
ATOM 840 O O . PHE A 1 118 ? -3.777 -1.324 -0.761 1.00 97.81 118 PHE A O 1
ATOM 847 N N . VAL A 1 119 ? -5.177 -1.131 0.979 1.00 98.19 119 VAL A N 1
ATOM 848 C CA . VAL A 1 119 ? -4.444 -2.012 1.886 1.00 98.19 119 VAL A CA 1
ATOM 849 C C . VAL A 1 119 ? -5.438 -2.959 2.535 1.00 98.19 119 VAL A C 1
ATOM 851 O O . VAL A 1 119 ? -6.350 -2.530 3.233 1.00 98.19 119 VAL A O 1
ATOM 854 N N . SER A 1 120 ? -5.259 -4.256 2.318 1.00 97.69 120 SER A N 1
ATOM 855 C CA . SER A 1 120 ? -6.050 -5.308 2.945 1.00 97.69 120 SER A CA 1
ATOM 856 C C . SER A 1 120 ? -5.186 -6.146 3.877 1.00 97.69 120 SER A C 1
ATOM 858 O O . SER A 1 120 ? -4.082 -6.534 3.498 1.00 97.69 120 SER A O 1
ATOM 860 N N . GLY A 1 121 ? -5.693 -6.468 5.069 1.00 97.19 121 GLY A N 1
ATOM 861 C CA . GLY A 1 121 ? -5.030 -7.396 5.979 1.00 97.19 121 GLY A CA 1
ATOM 862 C C . GLY A 1 121 ? -5.394 -7.204 7.450 1.00 97.19 121 GLY A C 1
ATOM 863 O O . GLY A 1 121 ? -6.520 -6.824 7.765 1.00 97.19 121 GLY A O 1
ATOM 864 N N . THR A 1 122 ? -4.443 -7.481 8.342 1.00 98.38 122 THR A N 1
ATOM 865 C CA . THR A 1 122 ? -4.581 -7.314 9.798 1.00 98.38 122 THR A CA 1
ATOM 866 C C . THR A 1 122 ? -3.687 -6.169 10.255 1.00 98.38 122 THR A C 1
ATOM 868 O O . THR A 1 122 ? -2.463 -6.250 10.120 1.00 98.38 122 THR A O 1
ATOM 871 N N . ILE A 1 123 ? -4.303 -5.101 10.767 1.00 98.50 123 ILE A N 1
ATOM 872 C CA . ILE A 1 123 ? -3.644 -3.835 11.109 1.00 98.50 123 ILE A CA 1
ATOM 873 C C . ILE A 1 123 ? -4.053 -3.422 12.528 1.00 98.50 123 ILE A C 1
ATOM 875 O O . ILE A 1 123 ? -5.247 -3.327 12.825 1.00 98.50 123 ILE A O 1
ATOM 879 N N . THR A 1 124 ? -3.077 -3.162 13.402 1.00 97.88 124 THR A N 1
ATOM 880 C CA . THR A 1 124 ? -3.356 -2.739 14.789 1.00 97.88 124 THR A CA 1
ATOM 881 C C . THR A 1 124 ? -3.435 -1.229 14.932 1.00 97.88 124 THR A C 1
ATOM 883 O O . THR A 1 124 ? -4.363 -0.742 15.554 1.00 97.88 124 THR A O 1
ATOM 886 N N . ASP A 1 125 ? -2.502 -0.481 14.355 1.00 98.31 125 AS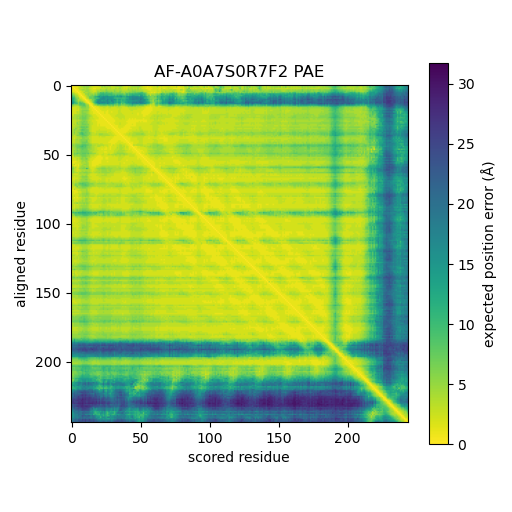P A N 1
ATOM 887 C CA . ASP A 1 125 ? -2.543 0.976 14.324 1.00 98.31 125 ASP A CA 1
ATOM 888 C C . ASP A 1 125 ? -2.215 1.469 12.919 1.00 98.31 125 ASP A C 1
ATOM 890 O O . ASP A 1 125 ? -1.396 0.887 12.198 1.00 98.31 125 ASP A O 1
ATOM 894 N N . ALA A 1 126 ? -2.846 2.572 12.530 1.00 98.62 126 ALA A N 1
ATOM 895 C CA . ALA A 1 126 ? -2.613 3.197 11.243 1.00 98.62 126 ALA A CA 1
ATOM 896 C C . ALA A 1 126 ? -2.425 4.710 11.371 1.00 98.62 126 ALA A C 1
ATOM 898 O O . ALA A 1 126 ? -3.111 5.389 12.137 1.00 98.62 126 ALA A O 1
ATOM 899 N N . ARG A 1 127 ? -1.519 5.254 10.563 1.00 98.62 127 ARG A N 1
ATOM 900 C CA . ARG A 1 127 ? -1.363 6.688 10.327 1.00 98.62 127 ARG A CA 1
ATOM 901 C C . ARG A 1 127 ? -1.594 6.991 8.855 1.00 98.62 127 ARG A C 1
ATOM 903 O O . ARG A 1 127 ? -0.886 6.461 8.002 1.00 98.62 127 ARG A O 1
ATOM 910 N N . LEU A 1 128 ? -2.551 7.860 8.567 1.00 98.50 128 LEU A N 1
ATOM 911 C CA . LEU A 1 128 ? -2.975 8.202 7.215 1.00 98.50 128 LEU A CA 1
ATOM 912 C C . LEU A 1 128 ? -2.762 9.697 6.966 1.00 98.50 128 LEU A C 1
ATOM 914 O O . LEU A 1 128 ? -3.255 10.528 7.725 1.00 98.50 128 LEU A O 1
ATOM 918 N N . GLU A 1 129 ? -2.054 10.031 5.896 1.00 97.94 129 GLU A N 1
ATOM 919 C CA . GLU A 1 129 ? -1.883 11.395 5.387 1.00 97.94 129 GLU A CA 1
ATOM 920 C C . GLU A 1 129 ? -2.432 11.418 3.957 1.00 97.94 129 GLU A C 1
ATOM 922 O O . GLU A 1 129 ? -1.823 10.870 3.037 1.00 97.94 129 GLU A O 1
ATOM 927 N N . VAL A 1 130 ? -3.634 11.970 3.792 1.00 97.56 130 VAL A N 1
ATOM 928 C CA . VAL A 1 130 ? -4.461 11.815 2.589 1.00 97.56 130 VAL A CA 1
ATOM 929 C C . VAL A 1 130 ? -4.833 13.193 2.045 1.00 97.56 130 VAL A C 1
ATOM 931 O O . VAL A 1 130 ? -5.445 13.998 2.739 1.00 97.56 130 VAL A O 1
ATOM 934 N N . GLY A 1 131 ? -4.485 13.483 0.798 1.00 95.12 131 GLY A N 1
ATOM 935 C CA . GLY A 1 131 ? -4.698 14.784 0.167 1.00 95.12 131 GLY A CA 1
ATOM 936 C C . GLY A 1 131 ? -4.986 14.690 -1.329 1.00 95.12 131 GLY A C 1
ATOM 937 O O . GLY A 1 131 ? -5.022 13.607 -1.917 1.00 95.12 131 GLY A O 1
ATOM 938 N N . GLY A 1 132 ? -5.188 15.847 -1.965 1.00 93.25 132 GLY A N 1
ATOM 939 C CA . GLY A 1 132 ? -5.504 15.943 -3.394 1.00 93.25 132 GLY A CA 1
ATOM 940 C C . GLY A 1 132 ? -6.903 15.418 -3.730 1.00 93.25 132 GLY A C 1
ATOM 941 O O . GLY A 1 132 ? -7.883 15.806 -3.099 1.00 93.25 132 GLY A O 1
ATOM 942 N N . THR A 1 133 ? -6.979 14.543 -4.728 1.00 95.06 133 THR A N 1
ATOM 943 C CA . THR A 1 133 ? -8.173 13.811 -5.184 1.00 95.06 133 THR A CA 1
ATOM 944 C C . THR A 1 133 ? -7.930 12.312 -5.026 1.00 95.06 133 THR A C 1
ATOM 946 O O . THR A 1 133 ? -7.866 11.569 -6.006 1.00 95.06 133 THR A O 1
ATOM 949 N N . SER A 1 134 ? -7.709 11.869 -3.788 1.00 95.94 134 SER A N 1
ATOM 950 C CA . SER A 1 134 ? -7.285 10.499 -3.496 1.00 95.94 134 SER A CA 1
ATOM 951 C C . SER A 1 134 ? -8.340 9.665 -2.773 1.00 95.94 134 SER A C 1
ATOM 953 O O . SER A 1 134 ? -9.238 10.171 -2.091 1.00 95.94 134 SER A O 1
ATOM 955 N N . LYS A 1 135 ? -8.235 8.346 -2.940 1.00 96.62 135 LYS A N 1
ATOM 956 C CA . LYS A 1 135 ? -9.060 7.365 -2.236 1.00 96.62 135 LYS A CA 1
ATOM 957 C C . LYS A 1 135 ? -8.167 6.393 -1.481 1.00 96.62 135 LYS A C 1
ATOM 959 O O . LYS A 1 135 ? -7.277 5.791 -2.075 1.00 96.62 135 LYS A O 1
ATOM 964 N N . VAL A 1 136 ? -8.428 6.214 -0.193 1.00 98.00 136 VAL A N 1
ATOM 965 C CA . VAL A 1 136 ? -7.706 5.259 0.652 1.00 98.00 136 VAL A CA 1
ATOM 966 C C . VAL A 1 136 ? -8.685 4.229 1.185 1.00 98.00 136 VAL A C 1
ATOM 968 O O . VAL A 1 136 ? -9.726 4.579 1.728 1.00 98.00 136 VAL A O 1
ATOM 971 N N . TYR A 1 137 ? -8.346 2.954 1.050 1.00 98.25 137 TYR A N 1
ATOM 972 C CA . TYR A 1 137 ? -9.154 1.837 1.519 1.00 98.25 137 TYR A CA 1
ATOM 973 C C . TYR A 1 137 ? -8.316 0.964 2.443 1.00 98.25 137 TYR A C 1
ATOM 975 O O . TYR A 1 137 ? -7.354 0.344 1.995 1.00 98.25 137 TYR A O 1
ATOM 983 N N . LEU A 1 138 ? -8.695 0.891 3.717 1.00 98.12 138 LEU A N 1
ATOM 984 C CA . LEU A 1 138 ? -8.179 -0.096 4.658 1.00 98.12 138 LEU A CA 1
ATOM 985 C C . LEU A 1 138 ? -9.229 -1.194 4.833 1.00 98.12 138 LEU A C 1
ATOM 987 O O . LEU A 1 138 ? -10.293 -0.954 5.400 1.00 98.12 138 LEU A O 1
ATOM 991 N N . ALA A 1 139 ? -8.950 -2.382 4.313 1.00 96.38 139 ALA A N 1
ATOM 992 C CA . ALA A 1 139 ? -9.838 -3.539 4.338 1.00 96.38 139 ALA A CA 1
ATOM 993 C C . ALA A 1 139 ? -9.284 -4.655 5.242 1.00 96.38 139 ALA A C 1
ATOM 995 O O . ALA A 1 139 ? -8.077 -4.762 5.452 1.00 96.38 139 ALA A O 1
ATOM 996 N N . GLY A 1 140 ? -10.157 -5.539 5.724 1.00 93.81 140 GLY A N 1
ATOM 997 C CA . GLY A 1 140 ? -9.790 -6.646 6.614 1.00 93.81 140 GLY A CA 1
ATOM 998 C C . GLY A 1 140 ? -10.033 -6.340 8.093 1.00 93.81 140 GLY A C 1
ATOM 999 O O . GLY A 1 140 ? -11.088 -5.822 8.449 1.00 93.81 140 GLY A O 1
ATOM 1000 N N . ALA A 1 141 ? -9.088 -6.719 8.954 1.00 94.94 141 ALA A N 1
ATOM 1001 C CA . ALA A 1 141 ? -9.162 -6.553 10.403 1.00 94.94 141 ALA A CA 1
ATOM 1002 C C . ALA A 1 141 ? -8.325 -5.345 10.843 1.00 94.94 141 ALA A C 1
ATOM 1004 O O . ALA A 1 141 ? -7.181 -5.490 11.280 1.00 94.94 141 ALA A O 1
ATOM 1005 N N . VAL A 1 142 ? -8.899 -4.147 10.715 1.00 97.75 142 VAL A N 1
ATOM 1006 C CA . VAL A 1 142 ? -8.319 -2.922 11.279 1.00 97.75 142 VAL A CA 1
ATOM 1007 C C . VAL A 1 142 ? -8.815 -2.774 12.715 1.00 97.75 142 VAL A C 1
ATOM 1009 O O . VAL A 1 142 ? -10.013 -2.868 12.983 1.00 97.75 142 VAL A O 1
ATOM 1012 N N . SER A 1 143 ? -7.901 -2.584 13.656 1.00 97.75 143 SER A N 1
ATOM 1013 C CA . SER A 1 143 ? -8.202 -2.359 15.073 1.00 97.75 143 SER A CA 1
ATOM 1014 C C . SER A 1 143 ? -7.441 -1.133 15.588 1.00 97.75 143 SER A C 1
ATOM 1016 O O . SER A 1 143 ? -6.980 -0.331 14.778 1.00 97.75 143 SER A O 1
ATOM 1018 N N . GLY A 1 144 ? -7.393 -0.945 16.911 1.00 97.69 144 GLY A N 1
ATOM 1019 C CA . GLY A 1 144 ? -6.590 0.088 17.575 1.00 97.69 144 GLY A CA 1
ATOM 1020 C C . GLY A 1 144 ? -6.813 1.510 17.051 1.00 97.69 144 GLY A C 1
ATOM 1021 O O . GLY A 1 144 ? -7.948 1.902 16.761 1.00 97.69 144 GLY A O 1
ATOM 1022 N N . ALA A 1 145 ? -5.759 2.330 17.024 1.00 98.31 145 ALA A N 1
ATOM 1023 C CA . ALA A 1 145 ? -5.867 3.739 16.659 1.00 98.31 145 ALA A CA 1
ATOM 1024 C C . ALA A 1 145 ? -5.601 3.968 15.164 1.00 98.31 145 ALA A C 1
ATOM 1026 O O . ALA A 1 145 ? -4.533 3.646 14.646 1.00 98.31 145 ALA A O 1
ATOM 1027 N N . VAL A 1 146 ? -6.539 4.635 14.489 1.00 98.56 146 VAL A N 1
ATOM 1028 C CA . VAL A 1 146 ? -6.344 5.167 13.136 1.00 98.56 146 VAL A CA 1
ATOM 1029 C C . VAL A 1 146 ? -6.241 6.686 13.225 1.00 98.56 146 VAL A C 1
ATOM 1031 O O . VAL A 1 146 ? -7.245 7.378 13.385 1.00 98.56 146 VAL A O 1
ATOM 1034 N N . ASN A 1 147 ? -5.017 7.203 13.142 1.00 98.31 147 ASN A N 1
ATOM 1035 C CA . ASN A 1 147 ? -4.725 8.634 13.118 1.00 98.31 147 ASN A CA 1
ATOM 1036 C C . ASN A 1 147 ? -4.734 9.132 11.673 1.00 98.31 147 ASN A C 1
ATOM 1038 O O . ASN A 1 147 ? -3.862 8.756 10.893 1.00 98.31 147 ASN A O 1
ATOM 1042 N N . MET A 1 148 ? -5.684 9.986 11.309 1.00 97.12 148 MET A N 1
ATOM 1043 C CA . MET A 1 148 ? -5.858 10.445 9.934 1.00 97.12 148 MET A CA 1
ATOM 1044 C C . MET A 1 148 ? -5.773 11.967 9.825 1.00 97.12 148 MET A C 1
ATOM 1046 O O . MET A 1 148 ? -6.422 12.697 10.566 1.00 97.12 148 MET A O 1
ATOM 1050 N N . GLN A 1 149 ? -5.009 12.440 8.850 1.00 97.00 149 GLN A N 1
ATOM 1051 C CA . GLN A 1 149 ? -5.061 13.805 8.344 1.00 97.00 149 GLN A CA 1
ATOM 1052 C C . GLN A 1 149 ? -5.542 13.720 6.903 1.00 97.00 149 GLN A C 1
ATOM 1054 O O . GLN A 1 149 ? -4.807 13.251 6.035 1.00 97.00 149 GLN A O 1
ATOM 1059 N N . ALA A 1 150 ? -6.793 14.099 6.668 1.00 95.50 150 ALA A N 1
ATOM 1060 C CA . ALA A 1 150 ? -7.391 14.099 5.343 1.00 95.50 150 ALA A CA 1
ATOM 1061 C C . ALA A 1 150 ? -7.695 15.534 4.908 1.00 95.50 150 ALA A C 1
ATOM 1063 O O . ALA A 1 150 ? -8.284 16.294 5.668 1.00 95.50 150 ALA A O 1
ATOM 1064 N N . GLY A 1 151 ? -7.319 15.901 3.687 1.00 92.94 151 GLY A N 1
ATOM 1065 C CA . GLY A 1 151 ? -7.614 17.199 3.080 1.00 92.94 151 GLY A CA 1
ATOM 1066 C C . GLY A 1 151 ? -8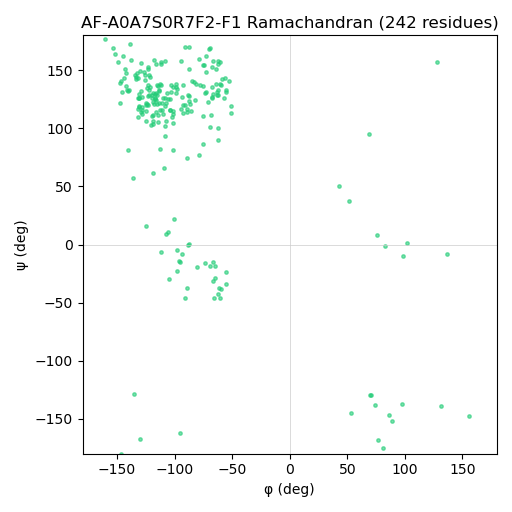.012 17.060 1.612 1.00 92.94 151 GLY A C 1
ATOM 1067 O O . GLY A 1 151 ? -7.907 15.981 1.032 1.00 92.94 151 GLY A O 1
ATOM 1068 N N . GLY A 1 152 ? -8.448 18.153 0.982 1.00 92.25 152 GLY A N 1
ATOM 1069 C CA . GLY A 1 152 ? -8.815 18.159 -0.439 1.00 92.25 152 GLY A 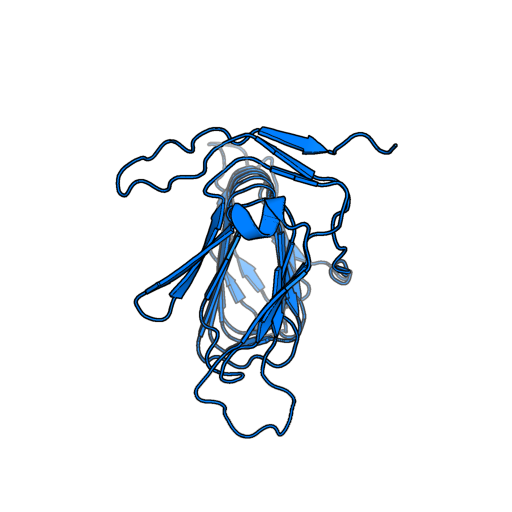CA 1
ATOM 1070 C C . GLY A 1 152 ? -10.151 17.463 -0.721 1.00 92.25 152 GLY A C 1
ATOM 1071 O O . GLY A 1 152 ? -11.122 17.670 0.001 1.00 92.25 152 GLY A O 1
ATOM 1072 N N . ILE A 1 153 ? -10.224 16.675 -1.794 1.00 94.06 153 ILE A N 1
ATOM 1073 C CA . ILE A 1 153 ? -11.405 15.896 -2.193 1.00 94.06 153 ILE A CA 1
ATOM 1074 C C . ILE A 1 153 ? -11.070 14.418 -2.032 1.00 94.06 153 ILE A C 1
ATOM 1076 O O . ILE A 1 153 ? -10.666 13.743 -2.978 1.00 94.06 153 ILE A O 1
ATOM 1080 N N . THR A 1 154 ? -11.197 13.919 -0.809 1.00 95.94 154 THR A N 1
ATOM 1081 C CA . THR A 1 154 ? -10.704 12.587 -0.459 1.00 95.94 154 THR A CA 1
ATOM 1082 C C . THR A 1 154 ? -11.797 11.693 0.095 1.00 95.94 154 THR A C 1
ATOM 1084 O O . THR A 1 154 ? -12.808 12.138 0.638 1.00 95.94 154 THR A O 1
ATOM 1087 N N . THR A 1 155 ? -11.622 10.389 -0.078 1.00 96.38 155 THR A N 1
ATOM 1088 C CA . THR A 1 155 ? -12.467 9.386 0.571 1.00 96.38 155 THR A CA 1
ATOM 1089 C C . THR A 1 155 ? -11.578 8.347 1.219 1.00 96.38 155 THR A C 1
ATOM 1091 O O . THR A 1 155 ? -10.842 7.641 0.534 1.00 96.38 155 THR A O 1
ATOM 1094 N N . THR A 1 156 ? -11.686 8.233 2.534 1.00 97.69 156 THR A N 1
ATOM 1095 C CA . THR A 1 156 ? -11.013 7.205 3.316 1.00 97.69 156 THR A CA 1
ATOM 1096 C C . THR A 1 156 ? -12.056 6.210 3.791 1.00 97.69 156 THR A C 1
ATOM 1098 O O . THR A 1 156 ? -12.985 6.573 4.502 1.00 97.69 156 THR A O 1
ATOM 1101 N N . TYR A 1 157 ? -11.920 4.954 3.395 1.00 98.12 157 TYR A N 1
ATOM 1102 C CA . TYR A 1 157 ? -12.756 3.857 3.855 1.00 98.12 157 TYR A CA 1
ATOM 1103 C C . TYR A 1 157 ? -11.962 2.978 4.825 1.00 98.12 157 TYR A C 1
ATOM 1105 O O . TYR A 1 157 ? -10.848 2.559 4.508 1.00 98.12 157 TYR A O 1
ATOM 1113 N N . ILE A 1 158 ? -12.539 2.667 5.984 1.00 98.25 158 ILE A N 1
ATOM 1114 C CA . ILE A 1 158 ? -11.905 1.871 7.038 1.00 98.25 158 ILE A CA 1
ATOM 1115 C C . ILE A 1 158 ? -12.839 0.730 7.447 1.00 98.25 158 ILE A C 1
ATOM 1117 O O . ILE A 1 158 ? -13.879 0.938 8.076 1.00 98.25 158 ILE A O 1
ATOM 1121 N N . GLN A 1 159 ? -12.439 -0.501 7.142 1.00 97.56 159 GLN A N 1
ATOM 1122 C CA . GLN A 1 159 ? -13.073 -1.702 7.672 1.00 97.56 159 GLN A CA 1
ATOM 1123 C C . GLN A 1 159 ? -12.597 -1.951 9.109 1.00 97.56 159 GLN A C 1
ATOM 1125 O O . GLN A 1 159 ? -11.712 -2.765 9.368 1.00 97.56 159 GLN A O 1
ATOM 1130 N N . GLY A 1 160 ? -13.156 -1.181 10.039 1.00 96.62 160 GLY A N 1
ATOM 1131 C CA . GLY A 1 160 ? -12.857 -1.290 11.460 1.00 96.62 160 GLY A CA 1
ATOM 1132 C C . GLY A 1 160 ? -13.509 -2.506 12.120 1.00 96.62 160 GLY A C 1
ATOM 1133 O O . GLY A 1 160 ? -14.556 -2.995 11.693 1.00 96.62 160 GLY A O 1
ATOM 1134 N N . THR A 1 161 ? -12.891 -2.949 13.207 1.00 97.44 161 THR A N 1
ATOM 1135 C CA . THR A 1 161 ? -13.454 -3.798 14.270 1.00 97.44 161 THR A CA 1
ATOM 1136 C C . THR A 1 161 ? -14.055 -2.934 15.399 1.00 97.44 161 THR A C 1
ATOM 1138 O O . THR A 1 161 ? -13.785 -1.728 15.436 1.00 97.44 161 THR A O 1
ATOM 1141 N N . PRO A 1 162 ? -14.798 -3.502 16.374 1.00 97.94 162 PRO A N 1
ATOM 1142 C CA . PRO A 1 162 ? -15.354 -2.735 17.498 1.00 97.94 162 PRO A CA 1
ATOM 1143 C C . PRO A 1 162 ? -14.326 -1.935 18.315 1.00 97.94 162 PRO A C 1
ATOM 1145 O O . PRO A 1 162 ? -14.680 -0.955 18.964 1.00 97.94 162 PRO A O 1
ATOM 1148 N N . THR A 1 163 ? -13.053 -2.344 18.298 1.00 97.88 163 THR A N 1
ATOM 1149 C CA . THR A 1 163 ? -11.958 -1.684 19.028 1.00 97.88 163 THR A CA 1
ATOM 1150 C C . THR A 1 163 ? -11.274 -0.573 18.231 1.00 97.88 163 THR A C 1
ATOM 1152 O O . THR A 1 163 ? -10.354 0.063 18.742 1.00 97.88 163 THR A O 1
ATOM 1155 N N . THR A 1 164 ? -11.714 -0.316 16.997 1.00 98.56 164 THR A N 1
ATOM 1156 C CA . THR A 1 164 ? -11.140 0.724 16.136 1.00 98.56 164 THR A CA 1
ATOM 1157 C C . THR A 1 164 ? -11.531 2.109 16.632 1.00 98.56 164 THR A C 1
ATOM 1159 O O . THR A 1 164 ? -12.708 2.405 16.867 1.00 98.56 164 THR A O 1
ATOM 1162 N N . ARG A 1 165 ? -10.543 2.993 16.748 1.00 98.38 165 ARG A N 1
ATOM 1163 C CA . ARG A 1 165 ? -10.722 4.399 17.105 1.00 98.38 165 ARG A CA 1
ATOM 1164 C C . ARG A 1 165 ? -10.094 5.283 16.037 1.00 98.38 165 ARG A C 1
ATOM 1166 O O . ARG A 1 165 ? -8.873 5.408 15.969 1.00 98.38 165 ARG A O 1
ATOM 1173 N N . ILE A 1 166 ? -10.939 5.914 15.232 1.00 98.38 166 ILE A N 1
ATOM 1174 C CA . ILE A 1 166 ? -10.545 6.823 14.157 1.00 98.38 166 ILE A CA 1
ATOM 1175 C C . ILE A 1 166 ? -10.523 8.248 14.711 1.00 98.38 166 ILE A C 1
ATOM 1177 O O . ILE A 1 166 ? -11.540 8.749 15.195 1.00 98.38 166 ILE A O 1
ATOM 1181 N N . ILE A 1 167 ? -9.362 8.894 14.662 1.00 97.69 167 ILE A N 1
ATOM 1182 C CA . ILE A 1 167 ? -9.123 10.243 15.188 1.00 97.69 167 ILE A CA 1
ATOM 1183 C C . ILE A 1 167 ? -8.277 11.063 14.217 1.00 97.69 167 ILE A C 1
ATOM 1185 O O . ILE A 1 167 ? -7.553 10.511 13.391 1.00 97.69 167 ILE A O 1
ATOM 1189 N N . GLY A 1 168 ? -8.342 12.388 14.338 1.00 95.38 168 GLY A N 1
ATOM 1190 C CA . GLY A 1 168 ? -7.520 13.314 13.558 1.00 95.38 168 GLY A CA 1
ATOM 1191 C C . GLY A 1 168 ? -8.351 14.426 12.931 1.00 95.38 168 GLY A C 1
ATOM 1192 O O . GLY A 1 168 ? -9.238 14.946 13.596 1.00 95.38 168 GLY A O 1
ATOM 1193 N N . SER A 1 169 ? -8.076 14.809 11.687 1.00 94.19 169 SER A N 1
ATOM 1194 C CA . SER A 1 169 ? -8.770 15.906 10.999 1.00 94.19 169 SER A CA 1
ATOM 1195 C C . SER A 1 169 ? -9.216 15.518 9.592 1.00 94.19 169 SER A C 1
ATOM 1197 O O . SER A 1 169 ? -8.565 14.728 8.903 1.00 94.19 169 SER A O 1
ATOM 1199 N N . ALA A 1 170 ? -10.345 16.089 9.175 1.00 93.12 170 ALA A N 1
ATOM 1200 C CA . ALA A 1 170 ? -10.856 16.001 7.815 1.00 93.12 170 ALA A CA 1
ATOM 1201 C C . ALA A 1 170 ? -11.171 17.418 7.312 1.00 93.12 170 ALA A C 1
ATOM 1203 O O . ALA A 1 170 ? -12.044 18.101 7.836 1.00 93.12 170 ALA A O 1
ATOM 1204 N N . GLU A 1 171 ? -10.442 17.888 6.311 1.00 91.44 171 GLU A N 1
ATOM 1205 C CA . GLU A 1 171 ? -10.555 19.236 5.757 1.00 91.44 171 GLU A CA 1
ATOM 1206 C C . GLU A 1 171 ? -11.019 19.192 4.295 1.00 91.44 171 GLU A C 1
ATOM 1208 O O . GLU A 1 171 ? -10.818 18.210 3.578 1.00 91.44 171 GLU A O 1
ATOM 1213 N N . GLY A 1 172 ? -11.642 20.274 3.822 1.00 88.06 172 GLY A N 1
ATOM 1214 C CA . GLY A 1 172 ? -12.192 20.340 2.467 1.00 88.06 172 GLY A CA 1
ATOM 1215 C C . GLY A 1 172 ? -13.426 19.449 2.286 1.00 88.06 172 GLY A C 1
ATOM 1216 O O . GLY A 1 172 ? -14.373 19.529 3.061 1.00 88.06 172 GLY A O 1
ATOM 1217 N N . LEU A 1 173 ? -13.420 18.620 1.241 1.00 90.81 173 LEU A N 1
ATOM 1218 C CA . LEU A 1 173 ? -14.464 17.640 0.917 1.00 90.81 173 LEU A CA 1
ATOM 1219 C C . LEU A 1 173 ? -14.070 16.212 1.339 1.00 90.81 173 LEU A C 1
ATOM 1221 O O . LEU A 1 173 ? -14.587 15.239 0.786 1.00 90.81 173 LEU A O 1
ATOM 1225 N N . ALA A 1 174 ? -13.135 16.082 2.282 1.00 94.12 174 ALA A N 1
ATOM 1226 C CA . ALA A 1 174 ? -12.705 14.802 2.823 1.00 94.12 174 ALA A CA 1
ATOM 1227 C C . ALA A 1 174 ? -13.858 14.067 3.526 1.00 94.12 174 ALA A C 1
ATOM 1229 O O . ALA A 1 174 ? -14.572 14.639 4.351 1.00 94.12 174 ALA A O 1
ATOM 1230 N N . LYS A 1 175 ? -14.016 12.775 3.221 1.00 94.81 175 LYS A N 1
ATOM 1231 C CA . LYS A 1 175 ? -14.998 11.888 3.858 1.00 94.81 175 LYS A CA 1
ATOM 1232 C C . LYS A 1 175 ? -14.346 10.642 4.428 1.00 94.81 175 LYS A C 1
ATOM 1234 O O . LYS A 1 175 ? -13.481 10.042 3.792 1.00 94.81 175 LYS A O 1
ATOM 1239 N N . VAL A 1 176 ? -14.837 10.217 5.585 1.00 96.81 176 VAL A N 1
ATOM 1240 C CA . VAL A 1 176 ? -14.433 8.995 6.276 1.00 96.81 176 VAL A CA 1
ATOM 1241 C C . VAL A 1 176 ? -15.619 8.051 6.348 1.00 96.81 176 VAL A C 1
ATOM 1243 O O . VAL A 1 176 ? -16.616 8.320 7.015 1.00 96.81 176 VAL A O 1
ATOM 1246 N N . LEU A 1 177 ? -15.505 6.921 5.667 1.00 97.38 177 LEU A N 1
ATOM 1247 C CA . LEU A 1 177 ? -16.473 5.837 5.715 1.00 97.38 177 LEU A CA 1
ATOM 1248 C C . LEU A 1 177 ? -15.910 4.733 6.604 1.00 97.38 177 LEU A C 1
ATOM 1250 O O . LEU A 1 177 ? -14.763 4.330 6.422 1.00 97.38 177 LEU A O 1
ATOM 1254 N N . TYR A 1 178 ? -16.688 4.225 7.554 1.00 97.75 178 TYR A N 1
ATOM 1255 C CA . TYR A 1 178 ? -16.211 3.162 8.440 1.00 97.75 178 TYR A CA 1
ATOM 1256 C C . TYR A 1 178 ? -17.292 2.139 8.770 1.00 97.75 178 TYR A C 1
ATOM 1258 O O . TYR A 1 178 ? -18.469 2.477 8.844 1.00 97.75 178 TYR A O 1
ATOM 1266 N N . THR A 1 179 ? -16.903 0.880 8.967 1.00 97.81 179 THR A N 1
ATOM 1267 C CA . THR A 1 179 ? -17.859 -0.205 9.258 1.00 97.81 179 THR A CA 1
ATOM 1268 C C . THR A 1 179 ? -18.130 -0.393 10.738 1.00 97.81 179 THR A C 1
ATOM 1270 O O . THR A 1 179 ? -19.262 -0.684 11.118 1.00 97.81 179 THR A O 1
ATOM 1273 N N . ASP A 1 180 ? -17.116 -0.232 11.589 1.00 97.56 180 ASP A N 1
ATOM 1274 C CA . ASP A 1 180 ? -17.263 -0.404 13.031 1.00 97.56 180 ASP A CA 1
ATOM 1275 C C . ASP A 1 180 ? -16.245 0.401 13.843 1.00 97.56 180 ASP A C 1
ATOM 1277 O O . ASP A 1 180 ? -15.307 0.978 13.290 1.00 97.56 180 ASP A O 1
ATOM 1281 N N . GLY A 1 181 ? -16.468 0.461 15.156 1.00 97.31 181 GLY A N 1
ATOM 1282 C CA . GLY A 1 181 ? -15.690 1.274 16.083 1.00 97.31 181 GLY A CA 1
ATOM 1283 C C . GLY A 1 181 ? -16.245 2.691 16.242 1.00 97.31 181 GLY A C 1
ATOM 1284 O O . GLY A 1 181 ? -17.447 2.937 16.105 1.00 97.31 181 GLY A O 1
ATOM 1285 N N . SER A 1 182 ? -15.353 3.627 16.561 1.00 97.81 182 SER A N 1
ATOM 1286 C CA . SER A 1 182 ? -15.668 5.040 16.804 1.00 97.81 182 SER A CA 1
ATOM 1287 C C . SER A 1 182 ? -14.887 5.954 15.863 1.00 97.81 182 SER A C 1
ATOM 1289 O O . SER A 1 182 ? -13.744 5.657 15.516 1.00 97.81 182 SER A O 1
ATOM 1291 N N . CYS A 1 183 ? -15.498 7.071 15.467 1.00 97.62 183 CYS A N 1
ATOM 1292 C CA . CYS A 1 183 ? -14.889 8.073 14.600 1.00 97.62 183 CYS A CA 1
ATOM 1293 C C . CYS A 1 183 ? -15.104 9.465 15.196 1.00 97.62 183 CYS A C 1
ATOM 1295 O O . CYS A 1 183 ? -16.226 9.831 15.534 1.00 97.62 183 CYS A O 1
ATOM 1297 N N . SER A 1 184 ? -14.011 10.203 15.376 1.00 95.38 184 SER A N 1
ATOM 1298 C CA . SER A 1 184 ? -13.994 11.560 15.917 1.00 95.38 184 SER A CA 1
ATOM 1299 C C . SER A 1 184 ? -12.976 12.389 15.145 1.00 95.38 184 SER A C 1
ATOM 1301 O O . SER A 1 184 ? -11.837 12.576 15.582 1.00 95.38 184 SER A O 1
ATOM 1303 N N . THR A 1 185 ? -13.389 12.887 13.985 1.00 89.00 185 THR A N 1
ATOM 1304 C CA . THR A 1 185 ? -12.576 13.769 13.146 1.00 89.00 185 THR A CA 1
ATOM 1305 C C . THR A 1 185 ? -13.296 15.103 12.994 1.00 89.00 185 THR A C 1
ATOM 1307 O O . THR A 1 185 ? -14.273 15.163 12.252 1.00 89.00 185 THR A O 1
ATOM 1310 N N . PRO A 1 186 ? -12.891 16.178 13.692 1.00 84.75 186 PRO A N 1
ATOM 1311 C CA . PRO A 1 186 ? -13.423 17.503 13.415 1.00 84.75 186 PRO A CA 1
ATOM 1312 C C . PRO A 1 186 ? -13.230 17.867 11.942 1.00 84.75 186 PRO A C 1
ATOM 1314 O O . PRO A 1 186 ? -12.138 17.721 11.385 1.00 84.75 186 PRO A O 1
ATOM 1317 N N . SER A 1 187 ? -14.297 18.377 11.334 1.00 78.19 187 SER A N 1
ATOM 1318 C CA . SER A 1 187 ? -14.195 19.118 10.086 1.00 78.19 187 SER A CA 1
ATOM 1319 C C . SER A 1 187 ? -13.696 20.529 10.375 1.00 78.19 187 SER A C 1
ATOM 1321 O O . SER A 1 187 ? -14.204 21.172 11.300 1.00 78.19 187 SER A O 1
ATOM 1323 N N . ALA A 1 188 ? -12.769 21.050 9.570 1.00 66.50 188 ALA A N 1
ATOM 1324 C CA . ALA A 1 188 ? -12.487 22.483 9.579 1.00 66.50 188 ALA A CA 1
ATOM 1325 C C . ALA A 1 188 ? -13.756 23.230 9.142 1.00 66.50 188 ALA A C 1
ATOM 1327 O O . ALA A 1 188 ? -14.100 23.279 7.961 1.00 66.50 188 ALA A O 1
ATOM 1328 N N . ALA A 1 189 ? -14.499 23.760 10.113 1.00 59.41 189 ALA A N 1
ATOM 1329 C CA . ALA A 1 189 ? -15.649 24.597 9.832 1.00 59.41 189 ALA A CA 1
ATOM 1330 C C . ALA A 1 189 ? -15.145 25.902 9.210 1.00 59.41 189 ALA A C 1
ATOM 1332 O O . ALA A 1 189 ? -14.309 26.594 9.797 1.00 59.41 189 ALA A O 1
ATOM 1333 N N . PHE A 1 190 ? -15.677 26.271 8.045 1.00 60.50 190 PHE A N 1
ATOM 1334 C CA . PHE A 1 190 ? -15.600 27.668 7.636 1.00 60.50 190 PHE A CA 1
ATOM 1335 C C . PHE A 1 190 ? -16.326 28.503 8.703 1.00 60.50 190 PHE A C 1
ATOM 1337 O O . PHE A 1 190 ? -17.383 28.068 9.178 1.00 60.50 190 PHE A O 1
ATOM 1344 N N . PRO A 1 191 ? -15.784 29.665 9.120 1.00 58.06 191 PRO A N 1
ATOM 1345 C CA . PRO A 1 191 ? -16.360 30.450 10.205 1.00 58.06 191 PRO A CA 1
ATOM 1346 C C . PRO A 1 191 ? -17.856 30.689 9.973 1.00 58.06 191 PRO A C 1
ATOM 1348 O O . PRO A 1 191 ? -18.246 31.368 9.027 1.00 58.06 191 PRO A O 1
ATOM 1351 N N . GLY A 1 192 ? -18.688 30.095 10.830 1.00 54.53 192 GLY A N 1
ATOM 1352 C CA . GLY A 1 192 ? -20.142 30.264 10.814 1.00 54.53 192 GLY A CA 1
ATOM 1353 C C . GLY A 1 192 ? -20.963 29.168 10.127 1.00 54.53 192 GLY A C 1
ATOM 1354 O O . GLY A 1 192 ? -22.174 29.173 10.325 1.00 54.53 192 GLY A O 1
ATOM 1355 N N . PHE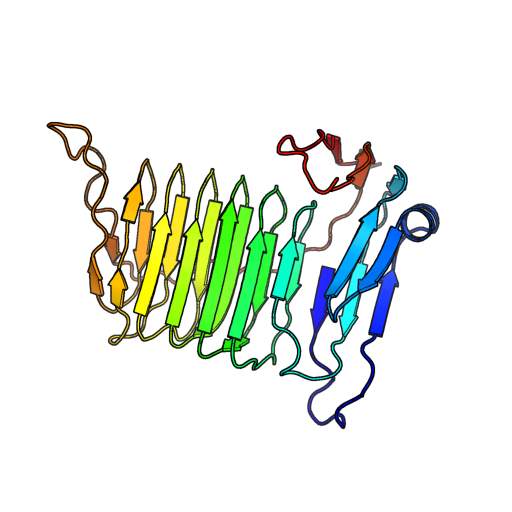 A 1 193 ? -20.375 28.208 9.392 1.00 55.97 193 PHE A N 1
ATOM 1356 C CA . PHE A 1 193 ? -21.156 27.138 8.750 1.00 55.97 193 PHE A CA 1
ATOM 1357 C C . PHE A 1 193 ? -20.416 25.794 8.655 1.00 55.97 193 PHE A C 1
ATOM 1359 O O . PHE A 1 193 ? -19.387 25.677 7.990 1.00 55.97 193 PHE A O 1
ATOM 1366 N N . ASN A 1 194 ? -21.006 24.741 9.233 1.00 61.06 194 ASN A N 1
ATOM 1367 C CA . ASN A 1 194 ? -20.658 23.359 8.902 1.00 61.06 194 ASN A CA 1
ATOM 1368 C C . ASN A 1 194 ? -21.534 22.875 7.731 1.00 61.06 194 ASN A C 1
ATOM 1370 O O . ASN A 1 194 ? -22.501 22.142 7.923 1.00 61.06 194 ASN A O 1
ATOM 1374 N N . ILE A 1 195 ? -21.243 23.349 6.516 1.00 61.84 195 ILE A N 1
ATOM 1375 C CA . ILE A 1 195 ? -22.010 22.976 5.312 1.00 61.84 195 ILE A CA 1
ATOM 1376 C C . ILE A 1 195 ? -21.732 21.545 4.825 1.00 61.84 195 ILE A C 1
ATOM 1378 O O . ILE A 1 195 ? -22.503 21.022 4.026 1.00 61.84 195 ILE A O 1
ATOM 1382 N N . PHE A 1 196 ? -20.648 20.911 5.285 1.00 68.38 196 PHE A N 1
ATOM 1383 C CA . PHE A 1 196 ? -20.197 19.611 4.771 1.00 68.38 196 PHE A CA 1
ATOM 1384 C C . PHE A 1 196 ? -20.639 18.416 5.627 1.00 68.38 19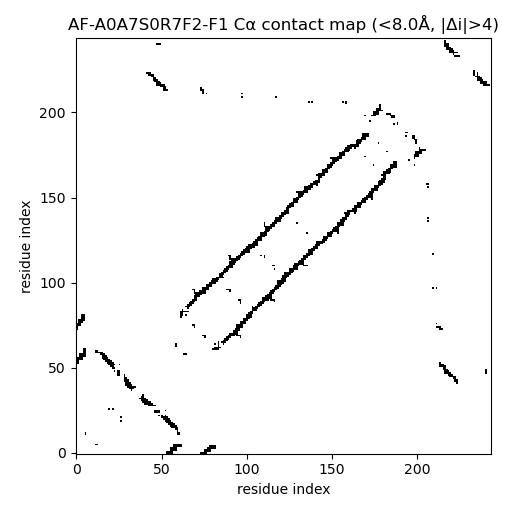6 PHE A C 1
ATOM 1386 O O . PHE A 1 196 ? -20.473 17.273 5.203 1.00 68.38 196 PHE A O 1
ATOM 1393 N N . GLY A 1 197 ? -21.281 18.680 6.769 1.00 78.25 197 GLY A N 1
ATOM 1394 C CA . GLY A 1 197 ? -21.781 17.654 7.678 1.00 78.25 197 GLY A CA 1
ATOM 1395 C C . GLY A 1 197 ? -20.676 17.011 8.513 1.00 78.25 197 GLY A C 1
ATOM 1396 O O . GLY A 1 197 ? -19.555 17.511 8.593 1.00 78.25 197 GLY A O 1
ATOM 1397 N N . ASP A 1 198 ? -21.017 15.909 9.177 1.00 87.06 198 ASP A N 1
ATOM 1398 C CA . ASP A 1 198 ? -20.030 15.093 9.880 1.00 87.06 198 ASP A CA 1
ATOM 1399 C C . ASP A 1 198 ? -19.155 14.357 8.844 1.00 87.06 198 ASP A C 1
ATOM 1401 O O . ASP A 1 198 ? -19.698 13.626 8.005 1.00 87.06 198 ASP A O 1
ATOM 1405 N N . PRO A 1 199 ? -17.820 14.533 8.852 1.00 91.75 199 PRO A N 1
ATOM 1406 C CA . PRO A 1 199 ? -16.933 13.792 7.959 1.00 91.75 199 PRO A CA 1
ATOM 1407 C C . PRO A 1 199 ? -16.940 12.284 8.242 1.00 91.75 199 PRO A C 1
ATOM 1409 O O . PRO A 1 199 ? -16.554 11.509 7.367 1.00 91.75 199 PRO A O 1
ATOM 1412 N N . CYS A 1 200 ? -17.388 11.854 9.424 1.00 95.88 200 CYS A N 1
ATOM 1413 C CA . CYS A 1 200 ? -17.543 10.457 9.797 1.00 95.88 200 CYS A CA 1
ATOM 1414 C C . CYS A 1 200 ? -18.917 9.923 9.367 1.00 95.88 200 CYS A C 1
ATOM 1416 O O . CYS A 1 200 ? -19.963 10.383 9.816 1.00 95.88 200 CYS A O 1
ATOM 1418 N N . THR A 1 201 ? -18.940 8.882 8.537 1.00 96.44 201 THR A N 1
ATOM 1419 C CA . THR A 1 201 ? -20.169 8.162 8.176 1.00 96.44 201 THR A CA 1
ATOM 1420 C C . THR A 1 201 ? -19.986 6.663 8.385 1.00 96.44 201 THR A C 1
ATOM 1422 O O . THR A 1 201 ? -19.155 6.028 7.731 1.00 96.44 201 THR A O 1
ATOM 1425 N N . LYS A 1 202 ? -20.794 6.073 9.274 1.00 96.94 202 LYS A N 1
ATOM 1426 C CA . LYS A 1 202 ? -20.833 4.616 9.441 1.00 96.94 202 LYS A CA 1
ATOM 1427 C C . LYS A 1 202 ? -21.567 3.982 8.255 1.00 96.94 202 LYS A C 1
ATOM 1429 O O . LYS A 1 202 ? -22.667 4.411 7.912 1.00 96.94 202 LYS A O 1
ATOM 1434 N N . VAL A 1 203 ? -20.978 2.965 7.633 1.00 96.88 203 VAL A N 1
ATOM 1435 C CA . VAL A 1 203 ? -21.523 2.266 6.459 1.00 96.88 203 VAL A CA 1
ATOM 1436 C C . VAL A 1 203 ? -21.515 0.753 6.665 1.00 96.88 203 VAL A C 1
ATOM 1438 O O . VAL A 1 203 ? -20.637 0.218 7.329 1.00 96.88 203 VAL A O 1
ATOM 1441 N N . ASN A 1 204 ? -22.473 0.053 6.053 1.00 93.56 204 ASN A N 1
ATOM 1442 C CA . ASN A 1 204 ? -22.585 -1.414 6.126 1.00 93.56 204 ASN A CA 1
ATOM 1443 C C . ASN A 1 204 ? -22.189 -2.115 4.815 1.00 93.56 204 ASN A C 1
ATOM 1445 O O . ASN A 1 204 ? -22.426 -3.309 4.644 1.00 93.56 204 ASN A O 1
ATOM 1449 N N . THR A 1 205 ? -21.637 -1.374 3.857 1.00 90.56 205 THR A N 1
ATOM 1450 C CA . THR A 1 205 ? -21.217 -1.907 2.558 1.00 90.56 205 THR A CA 1
ATOM 1451 C C . THR A 1 205 ? -19.749 -2.312 2.609 1.00 90.56 205 THR A C 1
ATOM 1453 O O . THR A 1 205 ? -18.963 -1.527 3.132 1.00 90.56 205 THR A O 1
ATOM 1456 N N . PRO A 1 206 ? -19.355 -3.464 2.040 1.00 87.31 206 PRO A N 1
ATOM 1457 C CA . PRO A 1 206 ? -17.950 -3.853 1.963 1.00 87.31 206 PRO A CA 1
ATOM 1458 C C . PRO A 1 206 ? -17.129 -2.859 1.117 1.00 87.31 206 PRO A C 1
ATOM 1460 O O . PRO A 1 206 ? -17.700 -2.158 0.272 1.00 87.31 206 PRO A O 1
ATOM 1463 N N . PRO A 1 207 ? -15.794 -2.807 1.301 1.00 86.88 207 PRO A N 1
ATOM 1464 C CA . PRO A 1 207 ? -14.936 -2.017 0.427 1.00 86.88 207 PRO A CA 1
ATOM 1465 C C . PRO A 1 207 ? -14.999 -2.546 -1.015 1.00 86.88 207 PRO A C 1
ATOM 1467 O O . PRO A 1 207 ? -15.261 -3.736 -1.223 1.00 86.88 207 PRO A O 1
ATOM 1470 N N . PRO A 1 208 ? -14.707 -1.703 -2.021 1.00 87.06 208 PRO A N 1
ATOM 1471 C CA . PRO A 1 208 ? -14.509 -2.183 -3.379 1.00 87.06 208 PRO A CA 1
ATOM 1472 C C . PRO A 1 208 ? -13.362 -3.196 -3.423 1.00 87.06 208 PRO A C 1
ATOM 1474 O O . PRO A 1 208 ? -12.342 -3.049 -2.747 1.00 87.06 208 PRO A O 1
ATOM 1477 N N . THR A 1 209 ? -13.529 -4.224 -4.248 1.00 86.38 209 THR A N 1
ATOM 1478 C CA . THR A 1 209 ? -12.468 -5.178 -4.564 1.00 86.38 209 THR A CA 1
ATOM 1479 C C . THR A 1 209 ? -11.666 -4.659 -5.746 1.00 86.38 209 THR A C 1
ATOM 1481 O O . THR A 1 209 ? -12.238 -4.349 -6.792 1.00 86.38 209 THR A O 1
ATOM 1484 N N . PHE A 1 210 ? -10.348 -4.613 -5.605 1.00 86.25 210 PHE A N 1
ATOM 1485 C CA . PHE A 1 210 ? -9.448 -4.270 -6.697 1.00 86.25 210 PHE A CA 1
ATOM 1486 C C . PHE A 1 210 ? -8.904 -5.557 -7.311 1.00 86.25 210 PHE A C 1
ATOM 1488 O O . PHE A 1 210 ? -8.524 -6.486 -6.602 1.00 86.25 210 PHE A O 1
ATOM 1495 N N . THR A 1 211 ? -8.906 -5.634 -8.638 1.00 80.69 211 THR A N 1
ATOM 1496 C CA . THR A 1 211 ? -8.190 -6.677 -9.377 1.00 80.69 211 THR A CA 1
ATOM 1497 C C . THR A 1 211 ? -7.073 -5.973 -10.128 1.00 80.69 211 THR A C 1
ATOM 1499 O O . THR A 1 211 ? -7.383 -5.120 -10.961 1.00 80.69 211 THR A O 1
ATOM 1502 N N . PRO A 1 212 ? -5.796 -6.254 -9.817 1.00 75.56 212 PRO A N 1
ATOM 1503 C CA . PRO A 1 212 ? -4.700 -5.598 -10.508 1.00 75.56 212 PRO A CA 1
ATOM 1504 C C . PRO A 1 212 ? -4.757 -5.967 -11.990 1.00 75.56 212 PRO A C 1
ATOM 1506 O O . PRO A 1 212 ? -4.839 -7.147 -12.340 1.00 75.56 212 PRO A O 1
ATOM 1509 N N . ALA A 1 213 ? -4.718 -4.958 -12.852 1.00 70.19 213 ALA A N 1
ATOM 1510 C CA . ALA A 1 213 ? -4.658 -5.138 -14.291 1.00 70.19 213 ALA A CA 1
ATOM 1511 C C . ALA A 1 213 ? -3.302 -4.646 -14.787 1.00 70.19 213 ALA A C 1
ATOM 1513 O O . ALA A 1 213 ? -2.790 -3.618 -14.350 1.00 70.19 213 ALA A O 1
ATOM 1514 N N . TRP A 1 214 ? -2.702 -5.391 -15.708 1.00 68.56 214 TRP A N 1
ATOM 1515 C CA . TRP A 1 214 ? -1.498 -4.915 -16.365 1.00 68.56 214 TRP A CA 1
ATOM 1516 C C . TRP A 1 214 ? -1.866 -3.950 -17.492 1.00 68.56 214 TRP A C 1
ATOM 1518 O O . TRP A 1 214 ? -2.807 -4.204 -18.244 1.00 68.56 214 TRP A O 1
ATOM 1528 N N . THR A 1 215 ? -1.118 -2.858 -17.626 1.00 61.97 215 THR A N 1
ATOM 1529 C CA . THR A 1 215 ? -1.319 -1.889 -18.707 1.00 61.97 215 THR A CA 1
ATOM 1530 C C . THR A 1 215 ? -0.838 -2.461 -20.047 1.00 61.97 215 THR A C 1
ATOM 1532 O O . THR A 1 215 ? 0.090 -3.272 -20.102 1.00 61.97 215 THR A O 1
ATOM 1535 N N . CYS A 1 216 ? -1.476 -2.059 -21.144 1.00 56.28 216 CYS A N 1
ATOM 1536 C CA . CYS A 1 216 ? -1.022 -2.313 -22.513 1.00 56.28 216 CYS A CA 1
ATOM 1537 C C . CYS A 1 216 ? -0.905 -0.959 -23.221 1.00 56.28 216 CYS A C 1
ATOM 1539 O O . CYS A 1 216 ? -1.792 -0.129 -23.047 1.00 56.28 216 CYS A O 1
ATOM 1541 N N . GLY A 1 217 ? 0.186 -0.723 -23.957 1.00 56.88 217 GLY A N 1
ATOM 1542 C CA . GLY A 1 217 ? 0.389 0.532 -24.692 1.00 56.88 217 GLY A CA 1
ATOM 1543 C C . GLY A 1 217 ? 0.623 1.763 -23.819 1.00 56.88 217 GLY A C 1
ATOM 1544 O O . GLY A 1 217 ? -0.327 2.423 -23.410 1.00 56.88 217 GLY A O 1
ATOM 1545 N N . ILE A 1 218 ? 1.886 2.121 -23.583 1.00 60.47 218 ILE A N 1
ATOM 1546 C CA . ILE A 1 218 ? 2.254 3.357 -22.880 1.00 60.47 218 ILE A CA 1
ATOM 1547 C C . ILE A 1 218 ? 3.317 4.096 -23.693 1.00 60.47 218 ILE A C 1
ATOM 1549 O O . ILE A 1 218 ? 4.377 3.537 -23.989 1.00 60.47 218 ILE A O 1
ATOM 1553 N N . LEU A 1 219 ? 3.045 5.367 -23.993 1.00 54.69 219 LEU A N 1
ATOM 1554 C CA . LEU A 1 219 ? 4.063 6.329 -24.392 1.00 54.69 219 LEU A CA 1
ATOM 1555 C C . LEU A 1 219 ? 4.518 7.088 -23.140 1.00 54.69 219 LEU A C 1
ATOM 1557 O O . LEU A 1 219 ? 3.715 7.767 -22.494 1.00 54.69 219 LEU A O 1
ATOM 1561 N N . VAL A 1 220 ? 5.794 6.945 -22.776 1.00 62.19 220 VAL A N 1
ATOM 1562 C CA . VAL A 1 220 ? 6.409 7.731 -21.699 1.00 62.19 220 VAL A CA 1
ATOM 1563 C C . VAL A 1 220 ? 7.346 8.743 -22.336 1.00 62.19 220 VAL A C 1
ATOM 1565 O O . VAL A 1 220 ? 8.435 8.378 -22.787 1.00 62.19 220 VAL A O 1
ATOM 1568 N N . ASP A 1 221 ? 6.929 10.009 -22.348 1.00 51.62 221 ASP A N 1
ATOM 1569 C CA . ASP A 1 221 ? 7.783 11.123 -22.748 1.00 51.62 221 ASP A CA 1
ATOM 1570 C C . ASP A 1 221 ? 8.121 11.992 -21.527 1.00 51.62 221 ASP A C 1
ATOM 1572 O O . ASP A 1 221 ? 7.246 12.416 -20.765 1.00 51.62 221 ASP A O 1
ATOM 1576 N N . GLY A 1 222 ? 9.418 12.203 -21.309 1.00 50.06 222 GLY A N 1
ATOM 1577 C CA . GLY A 1 222 ? 9.964 12.931 -20.164 1.00 50.06 222 GLY A CA 1
ATOM 1578 C C . GLY A 1 222 ? 11.050 12.173 -19.392 1.00 50.06 222 GLY A C 1
ATOM 1579 O O . GLY A 1 222 ? 11.152 10.946 -19.422 1.00 50.06 222 GLY A O 1
ATOM 1580 N N . ARG A 1 223 ? 11.886 12.932 -18.678 1.00 49.16 223 ARG A N 1
ATOM 1581 C CA . ARG A 1 223 ? 12.819 12.418 -17.667 1.00 49.16 223 ARG A CA 1
ATOM 1582 C C . ARG A 1 223 ? 12.239 12.724 -16.293 1.00 49.16 223 ARG A C 1
ATOM 1584 O O . ARG A 1 223 ? 11.733 13.816 -16.077 1.00 49.16 223 ARG A O 1
ATOM 1591 N N . SER A 1 224 ? 12.305 11.769 -15.372 1.00 46.19 224 SER A N 1
ATOM 1592 C CA . SER A 1 224 ? 11.991 12.020 -13.965 1.00 46.19 224 SER A CA 1
ATOM 1593 C C . SER A 1 224 ? 13.290 11.983 -13.168 1.00 46.19 224 SER A C 1
ATOM 1595 O O . SER A 1 224 ? 13.736 10.911 -12.756 1.00 46.19 224 SER A O 1
ATOM 1597 N N . GLU A 1 225 ? 13.917 13.136 -12.960 1.00 44.91 225 GLU A N 1
ATOM 1598 C CA . GLU A 1 225 ? 15.038 13.255 -12.029 1.00 44.91 225 GLU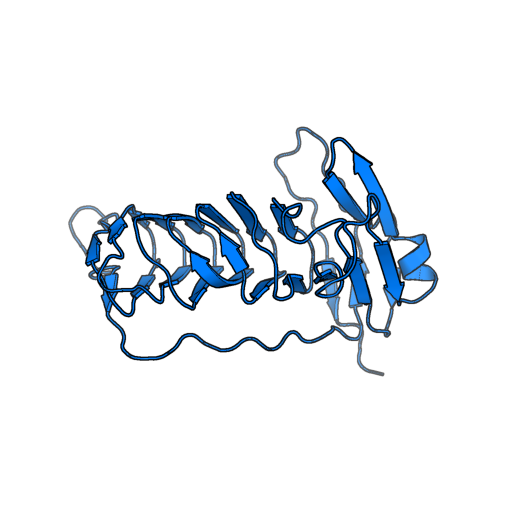 A CA 1
ATOM 1599 C C . GLU A 1 225 ? 14.543 13.884 -10.723 1.00 44.91 225 GLU A C 1
ATOM 1601 O O . GLU A 1 225 ? 14.175 15.055 -10.661 1.00 44.91 225 GLU A O 1
ATOM 1606 N N . CYS A 1 226 ? 14.543 13.111 -9.634 1.00 38.97 226 CYS A N 1
ATOM 1607 C CA . CYS A 1 226 ? 14.415 13.693 -8.303 1.00 38.97 226 CYS A CA 1
ATOM 1608 C C . CYS A 1 226 ? 15.758 14.331 -7.925 1.00 38.97 226 CYS A C 1
ATOM 1610 O O . CYS A 1 226 ? 16.597 13.695 -7.290 1.00 38.97 226 CYS A O 1
ATOM 1612 N N . SER A 1 227 ? 15.980 15.586 -8.320 1.00 40.34 227 SER A N 1
ATOM 1613 C CA . SER A 1 227 ? 17.099 16.366 -7.788 1.00 40.34 227 SER A CA 1
ATOM 1614 C C . SER A 1 227 ? 16.850 16.651 -6.305 1.00 40.34 227 SER A C 1
ATOM 1616 O O . SER A 1 227 ? 15.790 17.166 -5.932 1.00 40.34 227 SER A O 1
ATOM 1618 N N . ALA A 1 228 ? 17.813 16.305 -5.448 1.00 39.72 228 ALA A N 1
ATOM 1619 C CA . ALA A 1 228 ? 17.778 16.612 -4.023 1.00 39.72 228 ALA A CA 1
ATOM 1620 C C . ALA A 1 228 ? 17.772 18.141 -3.822 1.00 39.72 228 ALA A C 1
ATOM 1622 O O . ALA A 1 228 ? 18.822 18.771 -3.756 1.00 39.72 228 ALA A O 1
ATOM 1623 N N . GLY A 1 229 ? 16.579 18.742 -3.765 1.00 44.34 229 GLY A N 1
ATOM 1624 C CA . GLY A 1 229 ? 16.391 20.181 -3.544 1.00 44.34 229 GLY A CA 1
ATOM 1625 C C . GLY A 1 229 ? 15.341 20.867 -4.424 1.00 44.34 229 GLY A C 1
ATOM 1626 O O . GLY A 1 229 ? 15.024 22.023 -4.160 1.00 44.34 229 GLY A O 1
ATOM 1627 N N . SER A 1 230 ? 14.773 20.197 -5.433 1.00 39.28 230 SER A N 1
ATOM 1628 C CA . SER A 1 230 ? 13.708 20.777 -6.266 1.00 39.28 230 SER A CA 1
ATOM 1629 C C . SER A 1 230 ? 12.322 20.450 -5.699 1.00 39.28 230 SER A C 1
ATOM 1631 O O . SER A 1 230 ? 11.956 19.283 -5.576 1.00 39.28 230 SER A O 1
ATOM 1633 N N . THR A 1 231 ? 11.538 21.476 -5.353 1.00 37.50 231 THR A N 1
ATOM 1634 C CA . THR A 1 231 ? 10.128 21.357 -4.930 1.00 37.50 231 THR A CA 1
ATOM 1635 C C . THR A 1 231 ? 9.141 21.388 -6.100 1.00 37.50 231 THR A C 1
ATOM 1637 O O . THR A 1 231 ? 7.934 21.286 -5.882 1.00 37.50 231 THR A O 1
ATOM 1640 N N . THR A 1 232 ? 9.621 21.505 -7.340 1.00 39.81 232 THR A N 1
ATOM 1641 C CA . THR A 1 232 ? 8.780 21.474 -8.541 1.00 39.81 232 THR A CA 1
ATOM 1642 C C . THR A 1 232 ? 8.909 20.123 -9.244 1.00 39.81 232 THR A C 1
ATOM 1644 O O . THR A 1 232 ? 10.004 19.806 -9.714 1.00 39.81 232 THR A O 1
ATOM 1647 N N . PRO A 1 233 ? 7.831 19.319 -9.329 1.00 43.03 233 PRO A N 1
ATOM 1648 C CA . PRO A 1 233 ? 7.829 18.136 -10.180 1.00 43.03 233 PRO A CA 1
ATOM 1649 C C . PRO A 1 233 ? 7.988 18.568 -11.644 1.00 43.03 233 PRO A C 1
ATOM 1651 O O . PRO A 1 233 ? 7.266 19.448 -12.112 1.00 43.03 233 PRO A O 1
ATOM 1654 N N . GLU A 1 234 ? 8.943 17.973 -12.361 1.00 43.03 234 GLU A N 1
ATOM 1655 C CA . GLU A 1 234 ? 9.001 18.088 -13.820 1.00 43.03 234 GLU A CA 1
ATOM 1656 C C . GLU A 1 234 ? 7.798 17.357 -14.429 1.00 43.03 234 GLU A C 1
ATOM 1658 O O . GLU A 1 234 ? 7.426 16.263 -13.995 1.00 43.03 234 GLU A O 1
ATOM 1663 N N . ASN A 1 235 ? 7.157 17.996 -15.409 1.00 39.22 235 ASN A N 1
ATOM 1664 C CA . ASN A 1 235 ? 5.977 17.450 -16.067 1.00 39.22 235 ASN A CA 1
ATOM 1665 C C . ASN A 1 235 ? 6.372 16.223 -16.895 1.00 39.22 235 ASN A C 1
ATOM 1667 O O . ASN A 1 235 ? 7.040 16.348 -17.917 1.00 39.22 235 ASN A O 1
ATOM 1671 N N . VAL A 1 236 ? 5.916 15.049 -16.466 1.00 41.34 236 VAL A N 1
ATOM 1672 C CA . VAL A 1 236 ? 5.922 13.831 -17.278 1.00 41.34 236 VAL A CA 1
ATOM 1673 C C . VAL A 1 236 ? 4.603 13.799 -18.048 1.00 41.34 236 VAL A C 1
ATOM 1675 O O . VAL A 1 236 ? 3.535 13.745 -17.434 1.00 41.34 236 VAL A O 1
ATOM 1678 N N . SER A 1 237 ? 4.658 13.856 -19.378 1.00 44.50 237 SER A N 1
ATOM 1679 C CA . SER A 1 237 ? 3.485 13.643 -20.229 1.00 44.50 237 SER A CA 1
ATOM 1680 C C . SER A 1 237 ? 3.348 12.157 -20.522 1.00 44.50 237 SER A C 1
ATOM 1682 O O . SER A 1 237 ? 4.270 11.519 -21.029 1.00 44.50 237 SER A O 1
ATOM 1684 N N . VAL A 1 238 ? 2.190 11.600 -20.182 1.00 44.78 238 VAL A N 1
ATOM 1685 C CA . VAL A 1 238 ? 1.873 10.193 -20.417 1.00 44.78 238 VAL A CA 1
ATOM 1686 C C . VAL A 1 238 ? 0.606 10.136 -21.239 1.00 44.78 238 VAL A C 1
ATOM 1688 O O . VAL A 1 238 ? -0.446 10.600 -20.799 1.00 44.78 238 VAL A O 1
ATOM 1691 N N . GLU A 1 239 ? 0.713 9.537 -22.414 1.00 51.28 239 GLU A N 1
ATOM 1692 C CA . GLU A 1 239 ? -0.413 9.305 -23.305 1.00 51.28 239 GLU A CA 1
ATOM 1693 C C . GLU A 1 239 ? -0.543 7.803 -23.564 1.00 51.28 239 GLU A C 1
ATOM 1695 O O . GLU A 1 239 ? 0.445 7.062 -23.628 1.00 51.28 239 GLU A O 1
ATOM 1700 N N . ASN A 1 240 ? -1.783 7.328 -23.677 1.00 44.69 240 ASN A N 1
ATOM 1701 C CA . ASN A 1 240 ? -2.021 5.956 -24.110 1.00 44.69 240 ASN A CA 1
ATOM 1702 C C . ASN A 1 240 ? -1.580 5.837 -25.568 1.00 44.69 240 ASN A C 1
ATOM 1704 O O . ASN A 1 240 ? -2.018 6.628 -26.406 1.00 44.69 240 ASN A O 1
ATOM 1708 N N . ALA A 1 241 ? -0.757 4.834 -25.875 1.00 45.12 241 ALA A N 1
ATOM 1709 C CA . ALA A 1 241 ? -0.421 4.552 -27.263 1.00 45.12 241 ALA A CA 1
ATOM 1710 C C . ALA A 1 241 ? -1.714 4.202 -28.032 1.00 45.12 241 ALA A C 1
ATOM 1712 O O . ALA A 1 241 ? -2.567 3.487 -27.486 1.00 45.12 241 ALA A O 1
ATOM 1713 N N . PRO A 1 242 ? -1.904 4.700 -29.268 1.00 42.81 242 PRO A N 1
ATOM 1714 C CA . PRO A 1 242 ? -3.074 4.355 -30.065 1.00 42.81 242 PRO A CA 1
ATOM 1715 C C . PRO A 1 242 ? -3.180 2.831 -30.206 1.00 42.81 242 PRO A C 1
ATOM 1717 O O . PRO A 1 242 ? -2.200 2.158 -30.525 1.00 42.81 242 PRO A O 1
ATOM 1720 N N . GLN A 1 243 ? -4.369 2.282 -29.941 1.00 39.81 243 GLN A N 1
ATOM 1721 C CA . GLN A 1 243 ? -4.642 0.865 -30.178 1.00 39.81 243 GLN A CA 1
ATOM 1722 C C . GLN A 1 243 ? -4.676 0.638 -31.693 1.00 39.81 243 GLN A C 1
ATOM 1724 O O . GLN A 1 243 ? -5.636 1.037 -32.353 1.00 39.81 243 GLN A O 1
ATOM 1729 N N . GLY A 1 244 ? -3.581 0.095 -32.230 1.00 39.41 244 GLY A N 1
ATOM 1730 C CA . GLY A 1 244 ? -3.453 -0.327 -33.627 1.00 39.41 244 GLY A CA 1
ATOM 1731 C C . GLY A 1 244 ? -4.081 -1.685 -33.897 1.00 39.41 244 GLY A C 1
ATOM 1732 O O . GLY A 1 244 ? -4.128 -2.512 -32.958 1.00 39.41 244 GLY A O 1
#